Protein AF-A0A7S1L603-F1 (afdb_monomer)

InterPro domains:
  IPR000642 Peptidase M41 [PF01434] (44-228)
  IPR037219 Peptidase M41-like [G3DSA:1.20.58.760] (35-233)
  IPR037219 Peptidase M41-like [SSF140990] (44-236)

Secondary structure (DSSP, 8-state):
-HHHHHHHHHHHHHHHTT-SS--HHHHHHHHHHHHH--B-TT----HHHHHHHHHHHHHHHHHHHHTTTTTPPPEEEEE---BTTTB--EEEE--SS--S---HHHHHHHHHHHHHHHHHHHHHH-STT--STTHHHHHHHHHHHHHHHHTS---TTT-S--SSGGGTTSGGG--HHHHHHHHHHHHHHHHHHHHHHHHHHHHTHHHHHHHHHHHHHHSEEEHHHHHHHHHTPPPPS---SS--------PPPPPPPP-

pLDDT: mean 83.69, std 17.04, range [32.28, 97.94]

Organism: Neobodo designis (NCBI:txid312471)

Mean predicted aligned error: 9.6 Å

Sequence (259 aa):
AELSNLINIAAIRAAVQNKVAVTAAEIEYAKDRVMMGAENTSKVIPEEEKRVTAYHEGGHALVALLLEDKGAEPVHKATIVPRGSGIMGLVQQQPQKDTYSHSLKQLKARLQVCLGGRIAEEILLGGDDVTTGASSDFQQATNMARRMVRQFGFSNGLGTIDYESADTQEGAFMSDATKSKIEAEVQRLVDTAYTDAKQLLTENRSQLDTIAHSLLKYETLSGDQLKALLRGDPLPERFSTGASPSTDGSKAAVPERAA

Nearest PDB structures (foldseek):
  7wi4-assembly1_C  TM=9.597E-01  e=4.905E-17  Escherichia coli K-12
  4ww0-assembly1_B-2  TM=7.277E-01  e=1.201E-13  Aquifex aeolicus VF5
  2di4-assembly1_B  TM=9.341E-01  e=1.334E-10  Aquifex aeolicus
  8xku-assembly1_A  TM=7.814E-01  e=2.664E-10  Arabidopsis thaliana
  8xkv-assembly1_C  TM=6.957E-01  e=4.155E-10  Arabidopsis thaliana

Radius of gyration: 22.95 Å; Cα contacts (8 Å, |Δi|>4): 320; chains: 1; bounding box: 44×67×75 Å

Foldseek 3Di:
DLVVQLVVQLVVVCVVVVHPDRDPLSSVQSVCCSVFNDFPPPDDDPPVRLLLLLLLQLQLLLLLVVCVVQQRAFWFKWFQTDHDPQRRIDTDGDHPDDDPDDDPSNLLSLLLSLLRSQLSSCVVPNDPPGDPNSVVSCVVSLVSLLCCVAPQQVDPVLGRDHLPVCPPPNNVPDDVVNVVVSVVSSVVSNVVSNVVSNVSCVVVVVLSVQSSVVCSQPRMDGSVRSVCSVVVHDDDPDDDSDDDDPDDDDDDDDDDDDD

Solvent-accessible surface area (backbone atoms only — not comparable to full-atom values): 14465 Å² total; per-residue (Å²): 112,66,69,60,53,32,54,49,46,10,47,52,50,20,54,76,67,70,44,96,60,73,48,71,68,29,46,52,51,18,49,47,33,72,76,53,33,55,74,44,88,82,66,84,70,55,70,65,62,50,48,47,42,18,28,19,35,22,20,26,44,48,44,23,61,77,25,36,94,54,43,19,51,46,52,53,33,38,32,49,60,39,20,49,96,78,44,53,50,44,60,42,64,45,72,96,59,95,72,93,74,81,54,71,55,28,52,50,34,46,37,19,24,42,43,17,23,52,47,31,31,29,74,72,63,34,83,88,64,52,76,78,80,49,53,65,32,51,51,52,34,52,54,49,36,42,40,36,43,29,59,67,22,72,30,89,91,73,38,81,46,62,63,54,76,35,63,65,95,57,41,86,69,67,48,68,70,55,51,54,51,52,53,52,52,30,50,50,52,51,52,50,26,44,52,55,37,44,51,54,49,62,79,39,41,71,56,39,53,51,45,17,55,46,32,70,74,58,36,52,43,43,30,68,55,52,56,33,51,74,74,68,49,84,75,76,96,70,77,67,86,80,69,73,80,85,78,76,86,78,92,78,82,83,83,80,88,80,133

Structure (mmCIF, N/CA/C/O backbone):
data_AF-A0A7S1L603-F1
#
_entry.id   AF-A0A7S1L603-F1
#
loop_
_atom_site.group_PDB
_atom_site.id
_atom_site.type_symbol
_atom_site.label_atom_id
_atom_site.label_alt_id
_atom_site.label_comp_id
_atom_site.label_asym_id
_atom_site.label_entity_id
_atom_site.label_seq_id
_atom_site.pdbx_PDB_ins_code
_atom_site.Cartn_x
_atom_site.Cartn_y
_atom_site.Cartn_z
_atom_site.occupancy
_atom_site.B_iso_or_equiv
_atom_site.auth_seq_id
_atom_site.auth_comp_id
_atom_site.auth_asym_id
_atom_site.auth_atom_id
_atom_site.pdbx_PDB_model_num
ATOM 1 N N . ALA A 1 1 ? 8.262 27.932 -1.115 1.00 72.75 1 ALA A N 1
ATOM 2 C CA . ALA A 1 1 ? 9.689 27.555 -1.231 1.00 72.75 1 ALA A CA 1
ATOM 3 C C . ALA A 1 1 ? 9.865 26.269 -2.044 1.00 72.75 1 ALA A C 1
ATOM 5 O O . ALA A 1 1 ? 10.623 26.277 -3.005 1.00 72.75 1 ALA A O 1
ATOM 6 N N . GLU A 1 2 ? 9.122 25.202 -1.734 1.00 79.31 2 GLU A N 1
ATOM 7 C CA . GLU A 1 2 ? 9.262 23.883 -2.380 1.00 79.31 2 GLU A CA 1
ATOM 8 C C . GLU A 1 2 ? 8.954 23.869 -3.885 1.00 79.31 2 GLU A C 1
ATOM 10 O O . GLU A 1 2 ? 9.726 23.304 -4.651 1.00 79.31 2 GLU A O 1
ATOM 15 N N . LEU A 1 3 ? 7.904 24.568 -4.338 1.00 87.50 3 LEU A N 1
ATOM 16 C CA . LEU A 1 3 ? 7.590 24.679 -5.773 1.00 87.50 3 LEU A CA 1
ATOM 17 C C . LEU A 1 3 ? 8.716 25.346 -6.578 1.00 87.50 3 LEU A C 1
ATOM 19 O O . LEU A 1 3 ? 9.020 24.921 -7.687 1.00 87.50 3 LEU A O 1
ATOM 23 N N . SER A 1 4 ? 9.369 26.363 -6.008 1.00 89.12 4 SER A N 1
ATOM 24 C CA . SER A 1 4 ? 10.515 27.023 -6.648 1.00 89.12 4 SER A CA 1
ATOM 25 C C . SER A 1 4 ? 11.694 26.056 -6.792 1.00 89.12 4 SER A C 1
ATOM 27 O O . SER A 1 4 ? 12.300 25.957 -7.859 1.00 89.12 4 SER A O 1
ATOM 29 N N . ASN A 1 5 ? 11.962 25.265 -5.747 1.00 89.62 5 ASN A N 1
ATOM 30 C CA . ASN A 1 5 ? 12.987 24.227 -5.791 1.00 89.62 5 ASN A CA 1
ATOM 31 C C . ASN A 1 5 ? 12.669 23.145 -6.841 1.00 89.62 5 ASN A C 1
ATOM 33 O O . ASN A 1 5 ? 13.551 22.746 -7.598 1.00 89.62 5 ASN A O 1
ATOM 37 N N . LEU A 1 6 ? 11.406 22.716 -6.941 1.00 91.88 6 LEU A N 1
ATOM 38 C CA . LEU A 1 6 ? 10.952 21.741 -7.936 1.00 91.88 6 LEU A CA 1
ATOM 39 C C . LEU A 1 6 ? 11.210 22.233 -9.366 1.00 91.88 6 LEU A C 1
ATOM 41 O O . LEU A 1 6 ? 11.825 21.519 -10.158 1.00 91.88 6 LEU A O 1
ATOM 45 N N . ILE A 1 7 ? 10.806 23.465 -9.690 1.00 93.44 7 ILE A N 1
ATOM 46 C CA . ILE A 1 7 ? 11.033 24.041 -11.024 1.00 93.44 7 ILE A CA 1
ATOM 47 C C . ILE A 1 7 ? 12.530 24.175 -11.324 1.00 93.44 7 ILE A C 1
ATOM 49 O O . ILE A 1 7 ? 12.958 23.874 -12.438 1.00 93.44 7 ILE A O 1
ATOM 53 N N . ASN A 1 8 ? 13.344 24.549 -10.333 1.00 93.75 8 ASN A N 1
ATOM 54 C CA . ASN A 1 8 ? 14.794 24.624 -10.501 1.00 93.75 8 ASN A CA 1
ATOM 55 C C . ASN A 1 8 ? 15.409 23.249 -10.825 1.00 93.75 8 ASN A C 1
ATOM 57 O O . ASN A 1 8 ? 16.188 23.118 -11.768 1.00 93.75 8 ASN A O 1
ATOM 61 N N . ILE A 1 9 ? 15.016 22.199 -10.098 1.00 92.06 9 ILE A N 1
ATOM 62 C CA . ILE A 1 9 ? 15.476 20.827 -10.361 1.00 92.06 9 ILE A CA 1
ATOM 63 C C . ILE A 1 9 ? 15.063 20.370 -11.769 1.00 92.06 9 ILE A C 1
ATOM 65 O O . ILE A 1 9 ? 15.877 19.759 -12.468 1.00 92.06 9 ILE A O 1
ATOM 69 N N . ALA A 1 10 ? 13.838 20.687 -12.202 1.00 93.12 10 ALA A N 1
ATOM 70 C CA . ALA A 1 10 ? 13.348 20.359 -13.541 1.00 93.12 10 ALA A CA 1
ATOM 71 C C . ALA A 1 10 ? 14.160 21.076 -14.636 1.00 93.12 10 ALA A C 1
ATOM 73 O O . ALA A 1 10 ? 14.591 20.448 -15.604 1.00 93.12 10 ALA A O 1
ATOM 74 N N . ALA A 1 11 ? 14.441 22.370 -14.452 1.00 93.44 11 ALA A N 1
ATOM 75 C CA . ALA A 1 11 ? 15.254 23.159 -15.375 1.00 93.44 11 ALA A CA 1
ATOM 76 C C . ALA A 1 11 ? 16.696 22.634 -15.476 1.00 93.44 11 ALA A C 1
ATOM 78 O O . ALA A 1 11 ? 17.216 22.464 -16.579 1.00 93.44 11 ALA A O 1
ATOM 79 N N . ILE A 1 12 ? 17.320 22.296 -14.341 1.00 93.06 12 ILE A N 1
ATOM 80 C CA . ILE A 1 12 ? 18.657 21.686 -14.313 1.00 93.06 12 ILE A CA 1
ATOM 81 C C . ILE A 1 12 ? 18.651 20.347 -15.061 1.00 93.06 12 ILE A C 1
ATOM 83 O O . ILE A 1 12 ? 19.563 20.076 -15.841 1.00 93.06 12 ILE A O 1
ATOM 87 N N . ARG A 1 13 ? 17.623 19.508 -14.867 1.00 91.94 13 ARG A N 1
ATOM 88 C CA . ARG A 1 13 ? 17.503 18.222 -15.573 1.00 91.94 13 ARG A CA 1
ATOM 89 C C . ARG A 1 13 ? 17.392 18.414 -17.087 1.00 91.94 13 ARG A C 1
ATOM 91 O O . ARG A 1 13 ? 18.089 17.709 -17.815 1.00 91.94 13 ARG A O 1
ATOM 98 N N . ALA A 1 14 ? 16.579 19.369 -17.544 1.00 92.94 14 ALA A N 1
ATOM 99 C CA . ALA A 1 14 ? 16.458 19.708 -18.963 1.00 92.94 14 ALA A CA 1
ATOM 100 C C . ALA A 1 14 ? 17.807 20.155 -19.550 1.00 92.94 14 ALA A C 1
ATOM 102 O O . ALA A 1 14 ? 18.218 19.652 -20.596 1.00 92.94 14 ALA A O 1
ATOM 103 N N . ALA A 1 15 ? 18.525 21.034 -18.841 1.00 92.50 15 ALA A N 1
ATOM 104 C CA . ALA A 1 15 ? 19.829 21.540 -19.265 1.00 92.50 15 ALA A CA 1
ATOM 105 C C . ALA A 1 15 ? 20.884 20.425 -19.365 1.00 92.50 15 ALA A C 1
ATOM 107 O O . ALA A 1 15 ? 21.583 20.331 -20.370 1.00 92.50 15 ALA A O 1
ATOM 108 N N . VAL A 1 16 ? 20.954 19.529 -18.373 1.00 91.25 16 VAL A N 1
ATOM 109 C CA . VAL A 1 16 ? 21.870 18.369 -18.389 1.00 91.25 16 VAL A CA 1
ATOM 110 C C . VAL A 1 16 ? 21.579 17.430 -19.566 1.00 91.25 16 VAL A C 1
ATOM 112 O O . VAL A 1 16 ? 22.498 16.836 -20.122 1.00 91.25 16 VAL A O 1
ATOM 115 N N . GLN A 1 17 ? 20.314 17.307 -19.973 1.00 91.31 17 GLN A N 1
ATOM 116 C CA . GLN A 1 17 ? 19.902 16.510 -21.132 1.00 91.31 17 GLN A CA 1
ATOM 117 C C . GLN A 1 17 ? 19.973 17.276 -22.465 1.00 91.31 17 GLN A C 1
ATOM 119 O O . GLN A 1 17 ? 19.546 16.742 -23.486 1.00 91.31 17 GLN A O 1
ATOM 124 N N . ASN A 1 18 ? 20.500 18.507 -22.474 1.00 91.44 18 ASN A N 1
ATOM 125 C CA . ASN A 1 18 ? 20.544 19.393 -23.642 1.00 91.44 18 ASN A CA 1
ATOM 126 C C . ASN A 1 18 ? 19.168 19.621 -24.301 1.00 91.44 18 ASN A C 1
ATOM 128 O O . ASN A 1 18 ? 19.064 19.761 -25.521 1.00 91.44 18 ASN A O 1
ATOM 132 N N . LYS A 1 19 ? 18.093 19.659 -23.504 1.00 91.94 19 LYS A N 1
ATOM 133 C CA . LYS A 1 19 ? 16.749 19.988 -23.992 1.00 91.94 19 LYS A CA 1
ATOM 134 C C . LYS A 1 19 ? 16.566 21.502 -24.077 1.00 91.94 19 LYS A C 1
ATOM 136 O O . LYS A 1 19 ? 17.000 22.245 -23.203 1.00 91.94 19 LYS A O 1
ATOM 141 N N . VAL A 1 20 ? 15.859 21.950 -25.113 1.00 90.88 20 VAL A N 1
ATOM 142 C CA . VAL A 1 20 ? 15.549 23.375 -25.348 1.00 90.88 20 VAL A CA 1
ATOM 143 C C . VAL A 1 20 ? 14.411 23.907 -24.471 1.00 90.88 20 VAL A C 1
ATOM 145 O O . VAL A 1 20 ? 14.248 25.116 -24.343 1.00 90.88 20 VAL A O 1
ATOM 148 N N . ALA A 1 21 ? 13.619 23.016 -23.873 1.00 91.50 21 ALA A N 1
ATOM 149 C CA . ALA A 1 21 ? 12.500 23.361 -23.009 1.00 91.50 21 ALA A CA 1
ATOM 150 C C . ALA A 1 21 ? 12.314 22.307 -21.914 1.00 91.50 21 ALA A C 1
ATOM 152 O O . ALA A 1 21 ? 12.637 21.131 -22.101 1.00 91.50 21 ALA A O 1
ATOM 153 N N . VAL A 1 22 ? 11.757 22.740 -20.783 1.00 91.38 22 VAL A N 1
ATOM 154 C CA . VAL A 1 22 ? 11.310 21.852 -19.706 1.00 91.38 22 VAL A CA 1
ATOM 155 C C . VAL A 1 22 ? 9.986 21.224 -20.125 1.00 91.38 22 VAL A C 1
ATOM 157 O O . VAL A 1 22 ? 9.031 21.936 -20.439 1.00 91.38 22 VAL A O 1
ATOM 160 N N . THR A 1 23 ? 9.920 19.897 -20.129 1.00 92.56 23 THR A N 1
ATOM 161 C CA . THR A 1 23 ? 8.698 19.146 -20.433 1.00 92.56 23 THR A CA 1
ATOM 162 C C . THR A 1 23 ? 8.088 18.554 -19.163 1.00 92.56 23 THR A C 1
ATOM 164 O O . THR A 1 23 ? 8.695 18.574 -18.089 1.00 92.56 23 THR A O 1
ATOM 167 N N . ALA A 1 24 ? 6.889 17.977 -19.279 1.00 88.44 24 ALA A N 1
ATOM 168 C CA . ALA A 1 24 ? 6.242 17.270 -18.173 1.00 88.44 24 ALA A CA 1
ATOM 169 C C . ALA A 1 24 ? 7.127 16.154 -17.578 1.00 88.44 24 ALA A C 1
ATOM 171 O O . ALA A 1 24 ? 7.057 15.900 -16.380 1.00 88.44 24 ALA A O 1
ATOM 172 N N . ALA A 1 25 ? 8.006 15.539 -18.379 1.00 86.75 25 ALA A N 1
ATOM 173 C CA . ALA A 1 25 ? 8.928 14.509 -17.905 1.00 86.75 25 ALA A CA 1
ATOM 174 C C . ALA A 1 25 ? 9.965 15.055 -16.905 1.00 86.75 25 ALA A C 1
ATOM 176 O O . ALA A 1 25 ? 10.269 14.397 -15.912 1.00 86.75 25 ALA A O 1
ATOM 177 N N . GLU A 1 26 ? 10.487 16.267 -17.123 1.00 91.56 26 GLU A N 1
ATOM 178 C CA . GLU A 1 26 ? 11.432 16.892 -16.188 1.00 91.56 26 GLU A CA 1
ATOM 179 C C . GLU A 1 26 ? 10.743 17.360 -14.908 1.00 91.56 26 GLU A C 1
ATOM 181 O O . GLU A 1 26 ? 11.340 17.289 -13.834 1.00 91.56 26 GLU A O 1
ATOM 186 N N . ILE A 1 27 ? 9.492 17.812 -15.018 1.00 91.19 27 ILE A N 1
ATOM 187 C CA . ILE A 1 27 ? 8.670 18.188 -13.863 1.00 91.19 27 ILE A CA 1
ATOM 188 C C . ILE A 1 27 ? 8.369 16.952 -13.008 1.00 91.19 27 ILE A C 1
ATOM 190 O O . ILE A 1 27 ? 8.540 17.010 -11.792 1.00 91.19 27 ILE A O 1
ATOM 194 N N . GLU A 1 28 ? 7.994 15.829 -13.625 1.00 87.12 28 GLU A N 1
ATOM 195 C CA . GLU A 1 28 ? 7.741 14.572 -12.910 1.00 87.12 28 GLU A CA 1
ATOM 196 C C . GLU A 1 28 ? 9.024 14.035 -12.257 1.00 87.12 28 GLU A C 1
ATOM 198 O O . GLU A 1 28 ? 9.018 13.693 -11.078 1.00 87.12 28 GLU A O 1
ATOM 203 N N . TYR A 1 29 ? 10.162 14.078 -12.961 1.00 87.12 29 TYR A N 1
ATOM 204 C CA . TYR A 1 29 ? 11.465 13.740 -12.376 1.00 87.12 29 TYR A CA 1
ATOM 205 C C . TYR A 1 29 ? 11.814 14.629 -11.170 1.00 87.12 29 TYR A C 1
ATOM 207 O O . TYR A 1 29 ? 12.329 14.151 -10.157 1.00 87.12 29 TYR A O 1
ATOM 215 N N . ALA A 1 30 ? 11.557 15.935 -11.267 1.00 88.88 30 ALA A N 1
ATOM 216 C CA . ALA A 1 30 ? 11.832 16.866 -10.181 1.00 88.88 30 ALA A CA 1
ATOM 217 C C . ALA A 1 30 ? 10.927 16.621 -8.972 1.00 88.88 30 ALA A C 1
ATOM 219 O O . ALA A 1 30 ? 11.419 16.604 -7.843 1.00 88.88 30 ALA A O 1
ATOM 220 N N . LYS A 1 31 ? 9.633 16.385 -9.207 1.00 86.62 31 LYS A N 1
ATOM 221 C CA . LYS A 1 31 ? 8.666 15.979 -8.183 1.00 86.62 31 LYS A CA 1
ATOM 222 C C . LYS A 1 31 ? 9.137 14.709 -7.477 1.00 86.62 31 LYS A C 1
ATOM 224 O O . LYS A 1 31 ? 9.226 14.706 -6.252 1.00 86.62 31 LYS A O 1
ATOM 229 N N . ASP A 1 32 ? 9.530 13.686 -8.233 1.00 84.56 32 ASP A N 1
ATOM 230 C CA . ASP A 1 32 ? 10.038 12.434 -7.672 1.00 84.56 32 ASP A CA 1
ATOM 231 C C . ASP A 1 32 ? 11.276 12.654 -6.808 1.00 84.56 32 ASP A C 1
ATOM 233 O O . ASP A 1 32 ? 11.375 12.131 -5.699 1.00 84.56 32 ASP A O 1
ATOM 237 N N . ARG A 1 33 ? 12.205 13.484 -7.286 1.00 84.94 33 ARG A N 1
ATOM 238 C CA . ARG A 1 33 ? 13.437 13.793 -6.562 1.00 84.94 33 ARG A CA 1
ATOM 239 C C . ARG A 1 33 ? 13.195 14.579 -5.276 1.00 84.94 33 ARG A C 1
ATOM 241 O O . ARG A 1 33 ? 13.903 14.348 -4.300 1.00 84.94 33 ARG A O 1
ATOM 248 N N . VAL A 1 34 ? 12.248 15.515 -5.275 1.00 86.00 34 VAL A N 1
ATOM 249 C CA . VAL A 1 34 ? 11.896 16.295 -4.078 1.00 86.00 34 VAL A CA 1
ATOM 250 C C . VAL A 1 34 ? 11.183 15.417 -3.052 1.00 86.00 34 VAL A C 1
ATOM 252 O O . VAL A 1 34 ? 11.503 15.501 -1.871 1.00 86.00 34 VAL A O 1
ATOM 255 N N . MET A 1 35 ? 10.260 14.563 -3.497 1.00 78.75 35 MET A N 1
ATOM 256 C CA . MET A 1 35 ? 9.430 13.748 -2.605 1.00 78.75 35 MET A CA 1
ATOM 257 C C . MET A 1 35 ? 10.174 12.525 -2.051 1.00 78.75 35 MET A C 1
ATOM 259 O O . MET A 1 35 ? 10.012 12.193 -0.882 1.00 78.75 35 MET A O 1
ATOM 263 N N . MET A 1 36 ? 10.985 11.852 -2.874 1.00 76.00 36 MET A N 1
ATOM 264 C CA . MET A 1 36 ? 11.608 10.558 -2.539 1.00 76.00 36 MET A CA 1
ATOM 265 C C . MET A 1 36 ? 13.138 10.605 -2.454 1.00 76.00 36 MET A C 1
ATOM 267 O O . MET A 1 36 ? 13.773 9.634 -2.048 1.00 76.00 36 MET A O 1
ATOM 271 N N . GLY A 1 37 ? 13.757 11.709 -2.872 1.00 81.12 37 GLY A N 1
ATOM 272 C CA . GLY A 1 37 ? 15.205 11.807 -3.025 1.00 81.12 37 GLY A CA 1
ATOM 273 C C . GLY A 1 37 ? 15.714 11.362 -4.401 1.00 81.12 37 GLY A C 1
ATOM 274 O O . GLY A 1 37 ? 14.969 10.972 -5.302 1.00 81.12 37 GLY A O 1
ATOM 275 N N . ALA A 1 38 ? 17.030 11.478 -4.592 1.00 79.19 38 ALA A N 1
ATOM 276 C CA . ALA A 1 38 ? 17.678 11.146 -5.859 1.00 79.19 38 ALA A CA 1
ATOM 277 C C . ALA A 1 38 ? 17.696 9.629 -6.123 1.00 79.19 38 ALA A C 1
ATOM 279 O O . ALA A 1 38 ? 17.790 8.829 -5.192 1.00 79.19 38 ALA A O 1
ATOM 280 N N . GLU A 1 39 ? 17.641 9.252 -7.401 1.00 76.00 39 GLU A N 1
ATOM 281 C CA . GLU A 1 39 ? 17.796 7.864 -7.855 1.00 76.00 39 GLU A CA 1
ATOM 282 C C . GLU A 1 39 ? 19.185 7.345 -7.495 1.00 76.00 39 GLU A C 1
ATOM 284 O O . GLU A 1 39 ? 20.194 8.000 -7.777 1.00 76.00 39 GLU A O 1
ATOM 289 N N . ASN A 1 40 ? 19.244 6.155 -6.900 1.00 71.31 40 ASN A N 1
ATOM 290 C CA . ASN A 1 40 ? 20.510 5.525 -6.555 1.00 71.31 40 ASN A CA 1
ATOM 291 C C . ASN A 1 40 ? 20.967 4.590 -7.681 1.00 71.31 40 ASN A C 1
ATOM 293 O O . ASN A 1 40 ? 20.858 3.372 -7.586 1.00 71.31 40 ASN A O 1
ATOM 297 N N . THR A 1 41 ? 21.493 5.180 -8.755 1.00 65.38 41 THR A N 1
ATOM 298 C CA . THR A 1 41 ? 21.967 4.445 -9.944 1.00 65.38 41 THR A CA 1
ATOM 299 C C . THR A 1 41 ? 23.202 3.574 -9.686 1.00 65.38 41 THR A C 1
ATOM 301 O O . THR A 1 41 ? 23.501 2.692 -10.483 1.00 65.38 41 THR A O 1
ATOM 304 N N . SER A 1 42 ? 23.917 3.792 -8.576 1.00 63.16 42 SER A N 1
ATOM 305 C CA . SER A 1 42 ? 25.097 3.005 -8.190 1.00 63.16 42 SER A CA 1
ATOM 306 C C . SER A 1 42 ? 24.784 1.743 -7.385 1.00 63.16 42 SER A C 1
ATOM 308 O O . SER A 1 42 ? 25.663 0.899 -7.214 1.00 63.16 42 SER A O 1
ATOM 310 N N . LYS A 1 43 ? 23.566 1.612 -6.846 1.00 69.06 43 LYS A N 1
ATOM 311 C CA . LYS A 1 43 ? 23.207 0.474 -5.998 1.00 69.06 43 LYS A CA 1
ATOM 312 C C . LYS A 1 43 ? 22.844 -0.719 -6.879 1.00 69.06 43 LYS A C 1
ATOM 314 O O . LYS A 1 43 ? 21.767 -0.762 -7.461 1.00 69.06 43 LYS A O 1
ATOM 319 N N . VAL A 1 44 ? 23.749 -1.690 -6.960 1.00 74.25 44 VAL A N 1
ATOM 320 C CA . VAL A 1 44 ? 23.465 -2.988 -7.581 1.00 74.25 44 VAL A CA 1
ATOM 321 C C . VAL A 1 44 ? 22.580 -3.778 -6.621 1.00 74.25 44 VAL A C 1
ATOM 323 O O . VAL A 1 44 ? 23.007 -4.098 -5.514 1.00 74.25 44 VAL A O 1
ATOM 326 N N . ILE A 1 45 ? 21.342 -4.042 -7.031 1.00 78.88 45 ILE A N 1
ATOM 327 C CA . ILE A 1 45 ? 20.383 -4.849 -6.271 1.00 78.88 45 ILE A CA 1
ATOM 328 C C . ILE A 1 45 ? 20.384 -6.255 -6.880 1.00 78.88 45 ILE A C 1
ATOM 330 O O . ILE A 1 45 ? 20.235 -6.364 -8.100 1.00 78.88 45 ILE A O 1
ATOM 334 N N . PRO A 1 46 ? 20.557 -7.322 -6.082 1.00 86.19 46 PRO A N 1
ATOM 335 C CA . PRO A 1 46 ? 20.414 -8.690 -6.566 1.00 86.19 46 PRO A CA 1
ATOM 336 C C . PRO A 1 46 ? 19.048 -8.920 -7.222 1.00 86.19 46 PRO A C 1
ATOM 338 O O . PRO A 1 46 ? 18.031 -8.420 -6.745 1.00 86.19 46 PRO A O 1
ATOM 341 N N . GLU A 1 47 ? 19.001 -9.721 -8.288 1.00 86.62 47 GLU A N 1
ATOM 342 C CA . GLU A 1 47 ? 17.754 -10.000 -9.021 1.00 86.62 47 GLU A CA 1
ATOM 343 C C . GLU A 1 47 ? 16.650 -10.583 -8.124 1.00 86.62 47 GLU A C 1
ATOM 345 O O . GLU A 1 47 ? 15.470 -10.300 -8.320 1.00 86.62 47 GLU A O 1
ATOM 350 N N . GLU A 1 48 ? 17.026 -11.350 -7.101 1.00 86.56 48 GLU A N 1
ATOM 351 C CA . GLU A 1 48 ? 16.094 -11.893 -6.113 1.00 86.56 48 GLU A CA 1
ATOM 352 C C . GLU A 1 48 ? 15.452 -10.792 -5.255 1.00 86.56 48 GLU A C 1
ATOM 354 O O . GLU A 1 48 ? 14.229 -10.715 -5.175 1.00 86.56 48 GLU A O 1
ATOM 359 N N . GLU A 1 49 ? 16.240 -9.863 -4.707 1.00 87.06 49 GLU A N 1
ATOM 360 C CA . GLU A 1 49 ? 15.720 -8.707 -3.959 1.00 87.06 49 GLU A CA 1
ATOM 361 C C . GLU A 1 49 ? 14.862 -7.791 -4.845 1.00 87.06 49 GLU A C 1
ATOM 363 O O . GLU A 1 49 ? 13.821 -7.277 -4.417 1.00 87.06 49 GLU A O 1
ATOM 368 N N . LYS A 1 50 ? 15.264 -7.617 -6.111 1.00 89.75 50 LYS A N 1
ATOM 369 C CA . LYS A 1 50 ? 14.501 -6.853 -7.104 1.00 89.75 50 LYS A CA 1
ATOM 370 C C . LYS A 1 50 ? 13.158 -7.526 -7.398 1.00 89.75 50 LYS A C 1
ATOM 372 O O . LYS A 1 50 ? 12.137 -6.845 -7.486 1.00 89.75 50 LYS A O 1
ATOM 377 N N . ARG A 1 51 ? 13.136 -8.860 -7.488 1.00 92.81 51 ARG A N 1
ATOM 378 C CA . ARG A 1 51 ? 11.915 -9.662 -7.637 1.00 92.81 51 ARG A CA 1
ATOM 379 C C . ARG A 1 51 ? 10.998 -9.520 -6.432 1.00 92.81 51 ARG A C 1
ATOM 381 O O . ARG A 1 51 ? 9.814 -9.269 -6.633 1.00 92.81 51 ARG A O 1
ATOM 388 N N . VAL A 1 52 ? 11.515 -9.634 -5.212 1.00 93.25 52 VAL A N 1
ATOM 389 C CA . VAL A 1 52 ? 10.707 -9.443 -3.996 1.00 93.25 52 VAL A CA 1
ATOM 390 C C . VAL A 1 52 ? 10.089 -8.046 -3.978 1.00 93.25 52 VAL A C 1
ATOM 392 O O . VAL A 1 52 ? 8.881 -7.914 -3.797 1.00 93.25 52 VAL A O 1
ATOM 395 N N . THR A 1 53 ? 10.883 -7.020 -4.291 1.00 93.56 53 THR A N 1
ATOM 396 C CA . THR A 1 53 ? 10.405 -5.633 -4.389 1.00 93.56 53 THR A CA 1
ATOM 397 C C . THR A 1 53 ? 9.315 -5.482 -5.456 1.00 93.56 53 THR A C 1
ATOM 399 O O . THR A 1 53 ? 8.291 -4.854 -5.213 1.00 93.56 53 THR A O 1
ATOM 402 N N . ALA A 1 54 ? 9.468 -6.105 -6.627 1.00 94.69 54 ALA A N 1
ATOM 403 C CA . ALA A 1 54 ? 8.452 -6.059 -7.679 1.00 94.69 54 ALA A CA 1
ATOM 404 C C . ALA A 1 54 ? 7.121 -6.701 -7.268 1.00 94.69 54 ALA A C 1
ATOM 406 O O . ALA A 1 54 ? 6.063 -6.193 -7.638 1.00 94.69 54 ALA A O 1
ATOM 407 N N . TYR A 1 55 ? 7.158 -7.785 -6.492 1.00 96.19 55 TYR A N 1
ATOM 408 C CA . TYR A 1 55 ? 5.943 -8.372 -5.926 1.00 96.19 55 TYR A CA 1
ATOM 409 C C . TYR A 1 55 ? 5.353 -7.497 -4.821 1.00 96.19 55 TYR A C 1
ATOM 411 O O . TYR A 1 55 ? 4.141 -7.311 -4.802 1.00 96.19 55 TYR A O 1
ATOM 419 N N . HIS A 1 56 ? 6.185 -6.910 -3.961 1.00 96.12 56 HIS A N 1
ATOM 420 C CA . HIS A 1 56 ? 5.749 -5.994 -2.910 1.00 96.12 56 HIS A CA 1
ATOM 421 C C . HIS A 1 56 ? 4.996 -4.782 -3.490 1.00 96.12 56 HIS A C 1
ATOM 423 O O . HIS A 1 56 ? 3.820 -4.559 -3.189 1.00 96.12 56 HIS A O 1
ATOM 429 N N . GLU A 1 57 ? 5.619 -4.053 -4.418 1.00 95.81 57 GLU A N 1
ATOM 430 C CA . GLU A 1 57 ? 4.977 -2.913 -5.085 1.00 95.81 57 GLU A CA 1
ATOM 431 C C . GLU A 1 57 ? 3.795 -3.354 -5.959 1.00 95.81 57 GLU A C 1
ATOM 433 O O . GLU A 1 57 ? 2.760 -2.685 -6.013 1.00 95.81 57 GLU A O 1
ATOM 438 N N . GLY A 1 58 ? 3.900 -4.519 -6.607 1.00 96.50 58 GLY A N 1
ATOM 439 C CA . GLY A 1 58 ? 2.799 -5.125 -7.353 1.00 96.50 58 GLY A CA 1
ATOM 440 C C . GLY A 1 58 ? 1.580 -5.421 -6.474 1.00 96.50 58 GLY A C 1
ATOM 441 O O . GLY A 1 58 ? 0.449 -5.208 -6.911 1.00 96.50 58 GLY A O 1
ATOM 442 N N . GLY A 1 59 ? 1.800 -5.838 -5.225 1.00 97.06 59 GLY A N 1
ATOM 443 C CA . GLY A 1 59 ? 0.765 -6.082 -4.224 1.00 97.06 59 GLY A CA 1
ATOM 444 C C . GLY A 1 59 ? 0.006 -4.813 -3.860 1.00 97.06 59 GLY A C 1
ATOM 445 O O . GLY A 1 59 ? -1.223 -4.783 -3.954 1.00 97.06 59 GLY A O 1
ATOM 446 N N . HIS A 1 60 ? 0.727 -3.741 -3.518 1.00 97.19 60 HIS A N 1
ATOM 447 C CA . HIS A 1 60 ? 0.123 -2.429 -3.272 1.00 97.19 60 HIS A CA 1
ATOM 448 C C . HIS A 1 60 ? -0.687 -1.937 -4.477 1.00 97.19 60 HIS A C 1
ATOM 450 O O . HIS A 1 60 ? -1.839 -1.520 -4.328 1.00 97.19 60 HIS A O 1
ATOM 456 N N . ALA A 1 61 ? -0.101 -2.019 -5.676 1.00 96.81 61 ALA A N 1
ATOM 457 C CA . ALA A 1 61 ? -0.725 -1.547 -6.904 1.00 96.81 61 ALA A CA 1
ATOM 458 C C . ALA A 1 61 ? -2.000 -2.331 -7.233 1.00 96.81 61 ALA A C 1
ATOM 460 O O . ALA A 1 61 ? -3.036 -1.725 -7.505 1.00 96.81 61 ALA A O 1
ATOM 461 N N . LEU A 1 62 ? -1.952 -3.665 -7.179 1.00 97.38 62 LEU A N 1
ATOM 462 C CA . LEU A 1 62 ? -3.099 -4.505 -7.513 1.00 97.38 62 LEU A CA 1
ATOM 463 C C . LEU A 1 62 ? -4.256 -4.294 -6.535 1.00 97.38 62 LEU A C 1
ATOM 465 O O . LEU A 1 62 ? -5.388 -4.100 -6.975 1.00 97.38 62 LEU A O 1
ATOM 469 N N . VAL A 1 63 ? -3.980 -4.272 -5.226 1.00 97.62 63 VAL A N 1
ATOM 470 C CA . VAL A 1 63 ? -5.020 -4.016 -4.218 1.00 97.62 63 VAL A CA 1
ATOM 471 C C . VAL A 1 63 ? -5.645 -2.637 -4.432 1.00 97.62 63 VAL A C 1
ATOM 473 O O . VAL A 1 63 ? -6.868 -2.516 -4.405 1.00 97.62 63 VAL A O 1
ATOM 476 N N . ALA A 1 64 ? -4.843 -1.605 -4.707 1.00 96.88 64 ALA A N 1
ATOM 477 C CA . ALA A 1 64 ? -5.363 -0.263 -4.962 1.00 96.88 64 ALA A CA 1
ATOM 478 C C . ALA A 1 64 ? -6.260 -0.206 -6.211 1.00 96.88 64 ALA A C 1
ATOM 480 O O . ALA A 1 64 ? -7.314 0.425 -6.174 1.00 96.88 64 ALA A O 1
ATOM 481 N N . LEU A 1 65 ? -5.883 -0.896 -7.291 1.00 95.56 65 LEU A N 1
ATOM 482 C CA . LEU A 1 65 ? -6.663 -0.944 -8.532 1.00 95.56 65 LEU A CA 1
ATOM 483 C C . LEU A 1 65 ? -7.982 -1.705 -8.361 1.00 95.56 65 LEU A C 1
ATOM 485 O O . LEU A 1 65 ? -9.025 -1.241 -8.815 1.00 95.56 65 LEU A O 1
ATOM 489 N N . LEU A 1 66 ? -7.951 -2.853 -7.681 1.00 95.62 66 LEU A N 1
ATOM 490 C CA . LEU A 1 66 ? -9.138 -3.680 -7.437 1.00 95.62 66 LEU A CA 1
ATOM 491 C C . LEU A 1 66 ? -10.112 -3.059 -6.426 1.00 95.62 66 LEU A C 1
ATOM 493 O O . LEU A 1 66 ? -11.269 -3.471 -6.359 1.00 95.62 66 LEU A O 1
ATOM 497 N N . LEU A 1 67 ? -9.647 -2.101 -5.621 1.00 95.69 67 LEU A N 1
ATOM 498 C CA . LEU A 1 67 ? -10.458 -1.385 -4.639 1.00 95.69 67 LEU A CA 1
ATOM 499 C C . LEU A 1 67 ? -10.781 0.056 -5.063 1.00 95.69 67 LEU A C 1
ATOM 501 O O . LEU A 1 67 ? -11.314 0.809 -4.246 1.00 95.69 67 LEU A O 1
ATOM 505 N N . GLU A 1 68 ? -10.489 0.467 -6.300 1.00 92.06 68 GLU A N 1
ATOM 506 C CA . GLU A 1 68 ? -10.732 1.841 -6.775 1.00 92.06 68 GLU A CA 1
ATOM 507 C C . GLU A 1 68 ? -12.232 2.202 -6.699 1.00 92.06 68 GLU A C 1
ATOM 509 O O . GLU A 1 68 ? -12.612 3.241 -6.155 1.00 92.06 68 GLU A O 1
ATOM 514 N N . ASP A 1 69 ? -13.118 1.285 -7.103 1.00 90.00 69 ASP A N 1
ATOM 515 C CA . ASP A 1 69 ? -14.581 1.393 -6.940 1.00 90.00 69 ASP A CA 1
ATOM 516 C C . ASP A 1 69 ? -15.026 1.298 -5.464 1.00 90.00 69 ASP A C 1
ATOM 518 O O . ASP A 1 69 ? -16.090 1.785 -5.044 1.00 90.00 69 ASP A O 1
ATOM 522 N N . LYS A 1 70 ? -14.177 0.691 -4.634 1.00 90.06 70 LYS A N 1
ATOM 523 C CA . LYS A 1 70 ? -14.345 0.554 -3.191 1.00 90.06 70 LYS A CA 1
ATOM 524 C C . LYS A 1 70 ? -13.724 1.705 -2.394 1.00 90.06 70 LYS A C 1
ATOM 526 O O . LYS A 1 70 ? -13.831 1.702 -1.173 1.00 90.06 70 LYS A O 1
ATOM 531 N N . GLY A 1 71 ? -13.227 2.750 -3.052 1.00 90.06 71 GLY A N 1
ATOM 532 C CA . GLY A 1 71 ? -12.744 3.971 -2.404 1.00 90.06 71 GLY A CA 1
ATOM 533 C C . GLY A 1 71 ? -11.238 4.006 -2.149 1.00 90.06 71 GLY A C 1
ATOM 534 O O . GLY A 1 71 ? -10.787 4.901 -1.437 1.00 90.06 71 GLY A O 1
ATOM 535 N N . ALA A 1 72 ? -10.457 3.080 -2.707 1.00 92.38 72 ALA A N 1
ATOM 536 C CA . ALA A 1 72 ? -9.019 3.288 -2.816 1.00 92.38 72 ALA A CA 1
ATOM 537 C C . ALA A 1 72 ? -8.729 4.477 -3.740 1.00 92.38 72 ALA A C 1
ATOM 539 O O . ALA A 1 72 ? -9.460 4.749 -4.694 1.00 92.38 72 ALA A O 1
ATOM 540 N N . GLU A 1 73 ? -7.654 5.200 -3.446 1.00 92.06 73 GLU A N 1
ATOM 541 C CA . GLU A 1 73 ? -7.201 6.280 -4.313 1.00 92.06 73 GLU A CA 1
ATOM 542 C C . GLU A 1 73 ? -6.584 5.709 -5.601 1.00 92.06 73 GLU A C 1
ATOM 544 O O . GLU A 1 73 ? -5.866 4.701 -5.531 1.00 92.06 73 GLU A O 1
ATOM 549 N N . PRO A 1 74 ? -6.817 6.344 -6.766 1.00 92.44 74 PRO A N 1
ATOM 550 C CA . PRO A 1 74 ? -6.253 5.884 -8.027 1.00 92.44 74 PRO A CA 1
ATOM 551 C C . PRO A 1 74 ? -4.727 5.823 -7.986 1.00 92.44 74 PRO A C 1
ATOM 553 O O . PRO A 1 74 ? -4.059 6.755 -7.526 1.00 92.44 74 PRO A O 1
ATOM 556 N N . VAL A 1 75 ? -4.170 4.736 -8.518 1.00 93.88 75 VAL A N 1
ATOM 557 C CA . VAL A 1 75 ? -2.722 4.599 -8.689 1.00 93.88 75 VAL A CA 1
ATOM 558 C C . VAL A 1 75 ? -2.265 5.546 -9.791 1.00 93.88 75 VAL A C 1
ATOM 560 O O . VAL A 1 75 ? -2.768 5.501 -10.910 1.00 93.88 75 VAL A O 1
ATOM 563 N N . HIS A 1 76 ? -1.291 6.392 -9.479 1.00 90.75 76 HIS A N 1
ATOM 564 C CA . HIS A 1 76 ? -0.623 7.258 -10.443 1.00 90.75 76 HIS A CA 1
ATOM 565 C C . HIS A 1 76 ? 0.587 6.558 -11.067 1.00 90.75 76 HIS A C 1
ATOM 567 O O . HIS A 1 76 ? 0.788 6.622 -12.282 1.00 90.75 76 HIS A O 1
ATOM 573 N N . LYS A 1 77 ? 1.387 5.878 -10.237 1.00 91.81 77 LYS A N 1
ATOM 574 C CA . LYS A 1 77 ? 2.655 5.261 -10.641 1.00 91.81 77 LYS A CA 1
ATOM 575 C C . LYS A 1 77 ? 3.076 4.171 -9.657 1.00 91.81 77 LYS A C 1
ATOM 577 O O . LYS A 1 77 ? 2.877 4.335 -8.459 1.00 91.81 77 LYS A O 1
ATOM 582 N N . ALA A 1 78 ? 3.700 3.113 -10.156 1.00 93.69 78 ALA A N 1
ATOM 583 C CA . ALA A 1 78 ? 4.410 2.106 -9.374 1.00 93.69 78 ALA A CA 1
ATOM 584 C C . ALA A 1 78 ? 5.849 1.987 -9.894 1.00 93.69 78 ALA A C 1
ATOM 586 O O . ALA A 1 78 ? 6.060 1.974 -11.108 1.00 93.69 78 ALA A O 1
ATOM 587 N N . THR A 1 79 ? 6.842 1.926 -9.009 1.00 90.88 79 THR A N 1
ATOM 588 C CA . THR A 1 79 ? 8.262 1.844 -9.384 1.00 90.88 79 THR A CA 1
ATOM 589 C C . THR A 1 79 ? 9.039 0.944 -8.433 1.00 90.88 79 THR A C 1
ATOM 591 O O . THR A 1 79 ? 8.766 0.934 -7.239 1.00 90.88 79 THR A O 1
ATOM 594 N N . ILE A 1 80 ? 10.021 0.218 -8.967 1.00 90.44 80 ILE A N 1
ATOM 595 C CA . ILE A 1 80 ? 10.990 -0.596 -8.209 1.00 90.44 80 ILE A CA 1
ATOM 596 C C . ILE A 1 80 ? 12.403 0.007 -8.265 1.00 90.44 80 ILE A C 1
ATOM 598 O O . ILE A 1 80 ? 13.400 -0.671 -8.019 1.00 90.44 80 ILE A O 1
ATOM 602 N N . VAL A 1 81 ? 12.504 1.269 -8.694 1.00 85.94 81 VAL A N 1
ATOM 603 C CA . VAL A 1 81 ? 13.779 1.978 -8.796 1.00 85.94 81 VAL A CA 1
ATOM 604 C C . VAL A 1 81 ? 14.143 2.524 -7.414 1.00 85.94 81 VAL A C 1
ATOM 606 O O . VAL A 1 81 ? 13.385 3.333 -6.868 1.00 85.94 81 VAL A O 1
ATOM 609 N N . PRO A 1 82 ? 15.312 2.163 -6.855 1.00 81.81 82 PRO A N 1
ATOM 610 C CA . PRO A 1 82 ? 15.708 2.617 -5.532 1.00 81.81 82 PRO A CA 1
ATOM 611 C C . PRO A 1 82 ? 15.955 4.130 -5.509 1.00 81.81 82 PRO A C 1
ATOM 613 O O . PRO A 1 82 ? 16.655 4.690 -6.367 1.00 81.81 82 PRO A O 1
ATOM 616 N N . ARG A 1 83 ? 15.436 4.802 -4.478 1.00 78.38 83 ARG A N 1
ATOM 617 C CA . ARG A 1 83 ? 15.617 6.245 -4.261 1.00 78.38 83 ARG A CA 1
ATOM 618 C C . ARG A 1 83 ? 16.063 6.543 -2.834 1.00 78.38 83 ARG A C 1
ATOM 620 O O . ARG A 1 83 ? 15.650 5.891 -1.876 1.00 78.38 83 ARG A O 1
ATOM 627 N N . GLY A 1 84 ? 16.931 7.546 -2.700 1.00 68.75 84 GLY A N 1
ATOM 628 C CA . GLY A 1 84 ? 17.449 7.985 -1.406 1.00 68.75 84 GLY A CA 1
ATOM 629 C C . GLY A 1 84 ? 18.119 6.865 -0.597 1.00 68.75 84 GLY A C 1
ATOM 630 O O . GLY A 1 84 ? 18.632 5.883 -1.139 1.00 68.75 84 GLY A O 1
ATOM 631 N N . SER A 1 85 ? 18.126 7.029 0.725 1.00 56.81 85 SER A N 1
ATOM 632 C CA . SER A 1 85 ? 18.699 6.061 1.665 1.00 56.81 85 SER A CA 1
ATOM 633 C C . SER A 1 85 ? 17.610 5.135 2.211 1.00 56.81 85 SER A C 1
ATOM 635 O O . SER A 1 85 ? 17.158 5.321 3.335 1.00 56.81 85 SER A O 1
ATOM 637 N N . GLY A 1 86 ? 17.185 4.144 1.421 1.00 59.62 86 GLY A N 1
ATOM 638 C CA . GLY A 1 86 ? 16.403 3.005 1.930 1.00 59.62 86 GLY A CA 1
ATOM 639 C C . GLY A 1 86 ? 15.077 2.694 1.232 1.00 59.62 86 GLY A C 1
ATOM 640 O O . GLY A 1 86 ? 14.523 1.637 1.508 1.00 59.62 86 GLY A O 1
ATOM 641 N N . ILE A 1 87 ? 14.586 3.536 0.315 1.00 63.81 87 ILE A N 1
ATOM 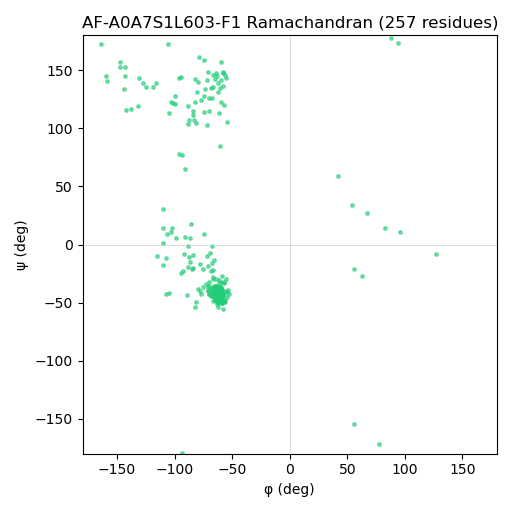642 C CA . ILE A 1 87 ? 13.355 3.255 -0.445 1.00 63.81 87 ILE A CA 1
ATOM 643 C C . ILE A 1 87 ? 13.720 2.377 -1.646 1.00 63.81 87 ILE A C 1
ATOM 645 O O . ILE A 1 87 ? 14.475 2.817 -2.516 1.00 63.81 87 ILE A O 1
ATOM 649 N N . MET A 1 88 ? 13.226 1.135 -1.675 1.00 72.44 88 MET A N 1
ATOM 650 C CA . MET A 1 88 ? 13.501 0.178 -2.759 1.00 72.44 88 MET A CA 1
ATOM 651 C C . MET A 1 88 ? 12.438 0.208 -3.869 1.00 72.44 88 MET A C 1
ATOM 653 O O . MET A 1 88 ? 12.736 -0.133 -5.008 1.00 72.44 88 MET A O 1
ATOM 657 N N . GLY A 1 89 ? 11.231 0.672 -3.551 1.00 80.44 89 GLY A N 1
ATOM 658 C CA . GLY A 1 89 ? 10.108 0.819 -4.466 1.00 80.44 89 GLY A CA 1
ATOM 659 C C . GLY A 1 89 ? 9.033 1.730 -3.872 1.00 80.44 89 GLY A C 1
ATOM 660 O O . GLY A 1 89 ? 9.166 2.204 -2.740 1.00 80.44 89 GLY A O 1
ATOM 661 N N . LEU A 1 90 ? 8.028 2.064 -4.680 1.00 87.62 90 LEU A N 1
ATOM 662 C CA . LEU A 1 90 ? 6.876 2.866 -4.269 1.00 87.62 90 LEU A CA 1
ATOM 663 C C . LEU A 1 90 ? 5.689 2.636 -5.206 1.00 87.62 90 LEU A C 1
ATOM 665 O O . LEU A 1 90 ? 5.832 2.727 -6.431 1.00 87.62 90 LEU A O 1
ATOM 669 N N . VAL A 1 91 ? 4.489 2.578 -4.624 1.00 89.88 91 VAL A N 1
ATOM 670 C CA . VAL A 1 91 ? 3.220 2.871 -5.302 1.00 89.88 91 VAL A CA 1
ATOM 671 C C . VAL A 1 91 ? 2.681 4.234 -4.877 1.00 89.88 91 VAL A C 1
ATOM 673 O O . VAL A 1 91 ? 2.263 4.451 -3.742 1.00 89.88 91 VAL A O 1
ATOM 676 N N . GLN A 1 92 ? 2.651 5.168 -5.822 1.00 87.94 92 GLN A N 1
ATOM 677 C CA . GLN A 1 92 ? 2.078 6.490 -5.632 1.00 87.94 92 GLN A CA 1
ATOM 678 C C . GLN A 1 92 ? 0.589 6.477 -5.977 1.00 87.94 92 GLN A C 1
ATOM 680 O O . GLN A 1 92 ? 0.213 6.258 -7.131 1.00 87.94 92 GLN A O 1
ATOM 685 N N . GLN A 1 93 ? -0.249 6.795 -4.993 1.00 87.81 93 GLN A N 1
ATOM 686 C CA . GLN A 1 93 ? -1.668 7.089 -5.187 1.00 87.81 93 GLN A CA 1
ATOM 687 C C . GLN A 1 93 ? -1.877 8.604 -5.292 1.00 87.81 93 GLN A C 1
ATOM 689 O O . GLN A 1 93 ? -1.170 9.378 -4.640 1.00 87.81 93 GLN A O 1
ATOM 694 N N . GLN A 1 94 ? -2.804 9.036 -6.147 1.00 83.44 94 GLN A N 1
ATOM 695 C CA . GLN A 1 94 ? -3.120 10.453 -6.318 1.00 83.44 94 GLN A CA 1
ATOM 696 C C . GLN A 1 94 ? -4.640 10.680 -6.273 1.00 83.44 94 GLN A C 1
ATOM 698 O O . GLN A 1 94 ? -5.359 10.178 -7.143 1.00 83.44 94 GLN A O 1
ATOM 703 N N . PRO A 1 95 ? -5.143 11.471 -5.307 1.00 81.38 95 PRO A N 1
ATOM 704 C CA . PRO A 1 95 ? -6.543 11.876 -5.272 1.00 81.38 95 PRO A CA 1
ATOM 705 C C . PRO A 1 95 ? -6.942 12.652 -6.534 1.00 81.38 95 PRO A C 1
ATOM 707 O O . PRO A 1 95 ? -6.189 13.489 -7.028 1.00 81.38 95 PRO A O 1
ATOM 710 N N . GLN A 1 96 ? -8.160 12.424 -7.037 1.00 74.94 96 GLN A N 1
ATOM 711 C CA . GLN A 1 96 ? -8.701 13.195 -8.170 1.00 74.94 96 GLN A CA 1
ATOM 712 C C . GLN A 1 96 ? -9.148 14.609 -7.777 1.00 74.94 96 GLN A C 1
ATOM 714 O O . GLN A 1 96 ? -9.321 15.4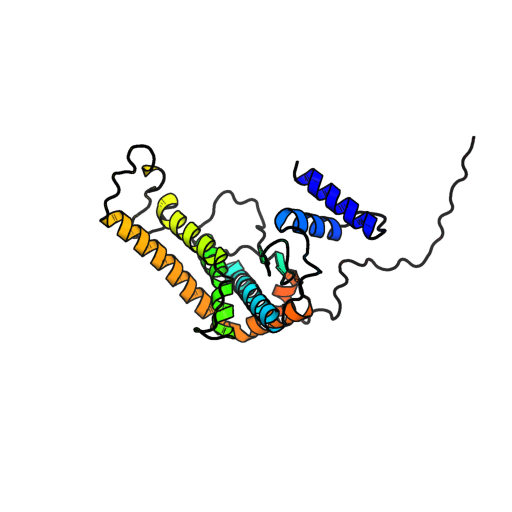69 -8.640 1.00 74.94 96 GLN A O 1
ATOM 719 N N . LYS A 1 97 ? -9.413 14.831 -6.488 1.00 78.00 97 LYS A N 1
ATOM 720 C CA . LYS A 1 97 ? -9.900 16.093 -5.931 1.00 78.00 97 LYS A CA 1
ATOM 721 C C . LYS A 1 97 ? -9.254 16.313 -4.576 1.00 78.00 97 LYS A C 1
ATOM 723 O O . LYS A 1 97 ? -8.962 15.341 -3.880 1.00 78.00 97 LYS A O 1
ATOM 728 N N . ASP A 1 98 ? -9.118 17.574 -4.192 1.00 75.12 98 ASP A N 1
ATOM 729 C CA . ASP A 1 98 ? -8.701 17.933 -2.843 1.00 75.12 98 ASP A CA 1
ATOM 730 C C . ASP A 1 98 ? -9.735 17.411 -1.840 1.00 75.12 98 ASP A C 1
ATOM 732 O O . ASP A 1 98 ? -10.899 17.822 -1.824 1.00 75.12 98 ASP A O 1
ATOM 736 N N . THR A 1 99 ? -9.320 16.443 -1.030 1.00 72.38 99 THR A N 1
ATOM 737 C CA . THR A 1 99 ? -10.148 15.834 0.009 1.00 72.38 99 THR A CA 1
ATOM 738 C C . THR A 1 99 ? -9.810 16.427 1.365 1.00 72.38 99 THR A C 1
ATOM 740 O O . THR A 1 99 ? -8.685 16.310 1.838 1.00 72.38 99 THR A O 1
ATOM 743 N N . TYR A 1 100 ? -10.814 17.018 2.013 1.00 77.94 100 TYR A N 1
ATOM 744 C CA . TYR A 1 100 ? -10.709 17.531 3.383 1.00 77.94 100 TYR A CA 1
ATOM 745 C C . TYR A 1 100 ? -11.043 16.474 4.446 1.00 77.94 100 TYR A C 1
ATOM 747 O O . TYR A 1 100 ? -10.678 16.628 5.607 1.00 77.94 100 TYR A O 1
ATOM 755 N N . SER A 1 101 ? -11.741 15.402 4.066 1.00 85.31 101 SER A N 1
ATOM 756 C CA . SER A 1 101 ? -12.113 14.298 4.952 1.00 85.31 101 SER A CA 1
ATOM 757 C C . SER A 1 101 ? -12.148 12.967 4.197 1.00 85.31 101 SER A C 1
ATOM 759 O O . SER A 1 101 ? -12.300 12.934 2.973 1.00 85.31 101 SER A O 1
ATOM 761 N N . HIS A 1 102 ? -12.005 11.865 4.938 1.00 90.19 102 HIS A N 1
ATOM 762 C CA . HIS A 1 102 ? -12.055 10.504 4.404 1.00 90.19 102 HIS A CA 1
ATOM 763 C C . HIS A 1 102 ? -13.206 9.719 5.036 1.00 90.19 102 HIS A C 1
ATOM 765 O O . HIS A 1 102 ? -13.407 9.737 6.250 1.00 90.19 102 HIS A O 1
ATOM 771 N N . SER A 1 103 ? -13.952 8.993 4.207 1.00 92.69 103 SER A N 1
ATOM 772 C CA . SER A 1 103 ? -14.984 8.061 4.661 1.00 92.69 103 SER A CA 1
ATOM 773 C C . SER A 1 103 ? -14.377 6.781 5.245 1.00 92.69 103 SER A C 1
ATOM 775 O O . SER A 1 103 ? -13.270 6.374 4.887 1.00 92.69 103 SER A O 1
ATOM 777 N N . LEU A 1 104 ? -15.153 6.070 6.072 1.00 92.69 104 LEU A N 1
ATOM 778 C CA . LEU A 1 104 ? -14.773 4.751 6.589 1.00 92.69 104 LEU A CA 1
ATOM 779 C C . LEU A 1 104 ? -14.398 3.769 5.466 1.00 92.69 104 LEU A C 1
ATOM 781 O O . LEU A 1 104 ? -13.453 2.998 5.608 1.00 92.69 104 LEU A O 1
ATOM 785 N N . LYS A 1 105 ? -15.124 3.809 4.342 1.00 94.31 105 LYS A N 1
ATOM 786 C CA . LYS A 1 105 ? -14.878 2.947 3.178 1.00 94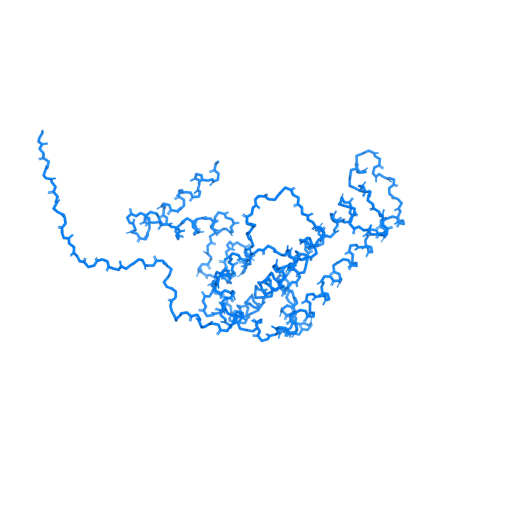.31 105 LYS A CA 1
ATOM 787 C C . LYS A 1 105 ? -13.478 3.188 2.596 1.00 94.31 105 LYS A C 1
ATOM 789 O O . LYS A 1 105 ? -12.737 2.235 2.388 1.00 94.31 105 LYS A O 1
ATOM 794 N N . GLN A 1 106 ? -13.096 4.456 2.427 1.00 94.31 106 GLN A N 1
ATOM 795 C CA . GLN A 1 106 ? -11.773 4.846 1.924 1.00 94.31 106 GLN A CA 1
ATOM 796 C C . GLN A 1 106 ? -10.653 4.449 2.893 1.00 94.31 106 GLN A C 1
ATOM 798 O O . GLN A 1 106 ? -9.633 3.923 2.464 1.00 94.31 106 GLN A O 1
ATOM 803 N N . LEU A 1 107 ? -10.847 4.642 4.202 1.00 95.25 107 LEU A N 1
ATOM 804 C CA . LEU A 1 107 ? -9.840 4.260 5.200 1.00 95.25 107 LEU A CA 1
ATOM 805 C C . LEU A 1 107 ? -9.645 2.742 5.280 1.00 95.25 107 LEU A C 1
ATOM 807 O O . LEU A 1 107 ? -8.512 2.280 5.387 1.00 95.25 107 LEU A O 1
ATOM 811 N N . LYS A 1 108 ? -10.726 1.958 5.162 1.00 96.44 108 LYS A N 1
ATOM 812 C CA . LYS A 1 108 ? -10.638 0.494 5.052 1.00 96.44 108 LYS A CA 1
ATOM 813 C C . LYS A 1 108 ? -9.870 0.069 3.803 1.00 96.44 108 LYS A C 1
ATOM 815 O O . LYS A 1 108 ? -8.948 -0.730 3.916 1.00 96.44 108 LYS A O 1
ATOM 820 N N . ALA A 1 109 ? -10.190 0.651 2.646 1.00 96.44 109 ALA A N 1
ATOM 821 C CA . ALA A 1 109 ? -9.462 0.371 1.412 1.00 96.44 109 ALA A CA 1
ATOM 822 C C . ALA A 1 109 ? -7.973 0.733 1.545 1.00 96.44 109 ALA A C 1
ATOM 824 O O . ALA A 1 109 ? -7.106 -0.041 1.152 1.00 96.44 109 ALA A O 1
ATOM 825 N N . ARG A 1 110 ? -7.655 1.864 2.185 1.00 95.19 110 ARG A N 1
ATOM 826 C CA . ARG A 1 110 ? -6.272 2.280 2.440 1.00 95.19 110 ARG A CA 1
ATOM 827 C C . ARG A 1 110 ? -5.533 1.328 3.386 1.00 95.19 110 ARG A C 1
ATOM 829 O O . ARG A 1 110 ? -4.362 1.059 3.146 1.00 95.19 110 ARG A O 1
ATOM 836 N N . LEU A 1 111 ? -6.198 0.777 4.410 1.00 96.81 111 LEU A N 1
ATOM 837 C CA . LEU A 1 111 ? -5.610 -0.263 5.271 1.00 96.81 111 LEU A CA 1
ATOM 838 C C . LEU A 1 111 ? -5.237 -1.503 4.452 1.00 96.81 111 LEU A C 1
ATOM 840 O O . LEU A 1 111 ? -4.128 -2.011 4.590 1.00 96.81 111 LEU A O 1
ATOM 844 N N . GLN A 1 112 ? -6.138 -1.957 3.577 1.00 97.94 112 GLN A N 1
ATOM 845 C CA . GLN A 1 112 ? -5.886 -3.102 2.699 1.00 97.94 112 GLN A CA 1
ATOM 846 C C . GLN A 1 112 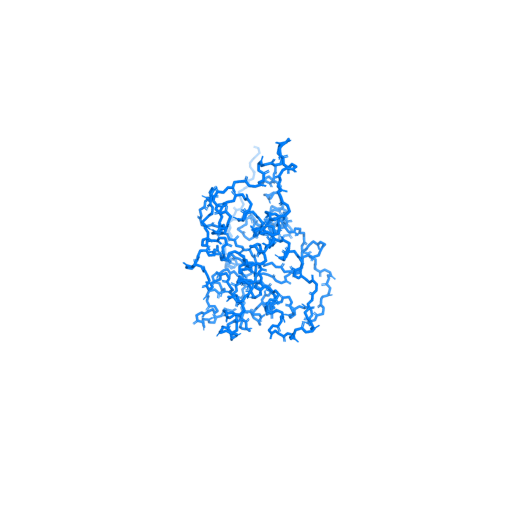? -4.707 -2.835 1.756 1.00 97.94 112 GLN A C 1
ATOM 848 O O . GLN A 1 112 ? -3.839 -3.692 1.615 1.00 97.94 112 GLN A O 1
ATOM 853 N N . VAL A 1 113 ? -4.635 -1.636 1.164 1.00 96.94 113 VAL A N 1
ATOM 854 C CA . VAL A 1 113 ? -3.510 -1.240 0.305 1.00 96.94 113 VAL A CA 1
ATOM 855 C C . VAL A 1 113 ? -2.200 -1.269 1.081 1.00 96.94 113 VAL A C 1
ATOM 857 O O . VAL A 1 113 ? -1.265 -1.894 0.599 1.00 96.94 113 VAL A O 1
ATOM 860 N N . CYS A 1 114 ? -2.120 -0.684 2.284 1.00 95.94 114 CYS A N 1
ATOM 861 C CA . CYS A 1 114 ? -0.899 -0.722 3.103 1.00 95.94 114 CYS A CA 1
ATOM 862 C C . CYS A 1 114 ? -0.424 -2.155 3.394 1.00 95.94 114 CYS A C 1
ATOM 864 O O . CYS A 1 114 ? 0.767 -2.404 3.482 1.00 95.94 114 CYS A O 1
ATOM 866 N N . LEU A 1 115 ? -1.329 -3.121 3.529 1.00 96.81 115 LEU A N 1
ATOM 867 C CA . LEU A 1 115 ? -0.947 -4.503 3.835 1.00 96.81 115 LEU A CA 1
ATOM 868 C C . LEU A 1 115 ? -0.635 -5.332 2.577 1.00 96.81 115 LEU A C 1
ATOM 870 O O . LEU A 1 115 ? -0.075 -6.423 2.689 1.00 96.81 115 LEU A O 1
ATOM 874 N N . GLY A 1 116 ? -0.953 -4.810 1.388 1.00 96.69 116 GLY A N 1
ATOM 875 C CA . GLY A 1 116 ? -0.805 -5.507 0.110 1.00 96.69 116 GLY A CA 1
ATOM 876 C C . GLY A 1 116 ? 0.626 -5.954 -0.193 1.00 96.69 116 GLY A C 1
ATOM 877 O O . GLY A 1 116 ? 0.808 -7.072 -0.671 1.00 96.69 116 GLY A O 1
ATOM 878 N N . GLY A 1 117 ? 1.633 -5.136 0.132 1.00 95.50 117 GLY A N 1
ATOM 879 C CA . GLY A 1 117 ? 3.042 -5.462 -0.113 1.00 95.50 117 GLY A CA 1
ATOM 880 C C . GLY A 1 117 ? 3.510 -6.701 0.650 1.00 95.50 117 GLY A C 1
ATOM 881 O O . GLY A 1 117 ? 3.947 -7.676 0.038 1.00 95.50 117 GLY A O 1
ATOM 882 N N . ARG A 1 118 ? 3.309 -6.729 1.979 1.00 95.06 118 ARG A N 1
ATOM 883 C CA . ARG A 1 118 ? 3.620 -7.904 2.821 1.00 95.06 118 ARG A CA 1
ATOM 884 C C . ARG A 1 118 ? 2.930 -9.170 2.320 1.00 95.06 118 ARG A C 1
ATOM 886 O O . ARG A 1 118 ? 3.534 -10.237 2.302 1.00 95.06 118 ARG A O 1
ATOM 893 N N . ILE A 1 119 ? 1.651 -9.066 1.977 1.00 96.88 119 ILE A N 1
ATOM 894 C CA . ILE A 1 119 ? 0.856 -10.222 1.560 1.00 96.88 119 ILE A CA 1
ATOM 895 C C . ILE A 1 119 ? 1.366 -10.761 0.220 1.00 96.88 119 ILE A C 1
ATOM 897 O O . ILE A 1 119 ? 1.453 -11.973 0.040 1.00 96.88 119 ILE A O 1
ATOM 901 N N . ALA A 1 120 ? 1.738 -9.880 -0.711 1.00 96.75 120 ALA A N 1
ATOM 902 C CA . ALA A 1 120 ? 2.330 -10.288 -1.977 1.00 96.75 120 ALA A CA 1
ATOM 903 C C . ALA A 1 120 ? 3.701 -10.961 -1.794 1.00 96.75 120 ALA A C 1
ATOM 905 O O . ALA A 1 120 ? 3.974 -11.948 -2.479 1.00 96.75 120 ALA A O 1
ATOM 906 N N . GLU A 1 121 ? 4.526 -10.492 -0.848 1.00 94.62 121 GLU A N 1
ATOM 907 C CA . GLU A 1 121 ? 5.763 -11.187 -0.461 1.00 94.62 121 GLU A CA 1
ATOM 908 C C . GLU A 1 121 ? 5.476 -12.599 0.060 1.00 94.62 121 GLU A C 1
ATOM 910 O O . GLU A 1 121 ? 6.090 -13.554 -0.404 1.00 94.62 121 GLU A O 1
ATOM 915 N N . GLU A 1 122 ? 4.514 -12.753 0.971 1.00 94.75 122 GLU A N 1
ATOM 916 C CA . GLU A 1 122 ? 4.147 -14.059 1.536 1.00 94.75 122 GLU A CA 1
ATOM 917 C C . GLU A 1 122 ? 3.618 -15.027 0.469 1.00 94.75 122 GLU A C 1
ATOM 919 O O . GLU A 1 122 ? 3.930 -16.216 0.477 1.00 94.75 122 GLU A O 1
ATOM 924 N N . ILE A 1 123 ? 2.845 -14.517 -0.491 1.00 94.44 123 ILE A N 1
ATOM 925 C CA . ILE A 1 123 ? 2.329 -15.282 -1.632 1.00 94.44 123 ILE A CA 1
ATOM 926 C C . ILE A 1 123 ? 3.461 -15.736 -2.578 1.00 94.44 123 ILE A C 1
ATOM 928 O O . ILE A 1 123 ? 3.326 -16.765 -3.255 1.00 94.44 123 ILE A O 1
ATOM 932 N N . LEU A 1 124 ? 4.552 -14.967 -2.662 1.00 93.75 124 LEU A N 1
ATOM 933 C CA . LEU A 1 124 ? 5.723 -15.275 -3.483 1.00 93.75 124 LEU A CA 1
ATOM 934 C C . LEU A 1 124 ? 6.682 -16.248 -2.784 1.00 93.75 124 LEU A C 1
ATOM 936 O O . LEU A 1 124 ? 7.073 -17.241 -3.394 1.00 93.75 124 LEU A O 1
ATOM 940 N N . LEU A 1 125 ? 7.105 -15.907 -1.566 1.00 90.25 125 LEU A N 1
ATOM 941 C CA . LEU A 1 125 ? 8.211 -16.542 -0.845 1.00 90.25 125 LEU A CA 1
ATOM 942 C C . LEU A 1 125 ? 7.732 -17.650 0.103 1.00 90.25 125 LEU A C 1
ATOM 944 O O . LEU A 1 125 ? 8.479 -18.573 0.398 1.00 90.25 125 LEU A O 1
ATOM 948 N N . GLY A 1 126 ? 6.475 -17.593 0.547 1.00 90.31 126 GLY A N 1
ATOM 949 C CA . GLY A 1 126 ? 5.982 -18.373 1.680 1.00 90.31 126 GLY A CA 1
ATOM 950 C C . GLY A 1 126 ? 6.060 -17.588 2.994 1.00 90.31 126 GLY A C 1
ATOM 951 O O . GLY A 1 126 ? 6.575 -16.474 3.044 1.00 90.31 126 GLY A O 1
ATOM 952 N N . GLY A 1 127 ? 5.501 -18.159 4.065 1.00 84.12 127 GLY A N 1
ATOM 953 C CA . GLY A 1 127 ? 5.366 -17.482 5.362 1.00 84.12 127 GLY A CA 1
ATOM 954 C C . GLY A 1 127 ? 6.680 -17.257 6.112 1.00 84.12 127 GLY A C 1
ATOM 955 O O . GLY A 1 127 ? 6.806 -16.252 6.806 1.00 84.12 127 GLY A O 1
ATOM 956 N N . ASP A 1 128 ? 7.654 -18.154 5.957 1.00 88.38 128 ASP A N 1
ATOM 957 C CA . ASP A 1 128 ? 8.902 -18.118 6.733 1.00 88.38 128 ASP A CA 1
ATOM 958 C C . ASP A 1 128 ? 9.966 -17.185 6.127 1.00 88.38 128 ASP A C 1
ATOM 960 O O . ASP A 1 128 ? 10.845 -16.706 6.840 1.00 88.38 128 ASP A O 1
ATOM 964 N N . ASP A 1 129 ? 9.848 -16.869 4.834 1.00 88.81 129 ASP A N 1
ATOM 965 C CA . ASP A 1 129 ? 10.856 -16.130 4.059 1.00 88.81 129 ASP A CA 1
ATOM 966 C C . ASP A 1 129 ? 10.482 -14.652 3.821 1.00 88.81 129 ASP A C 1
ATOM 968 O O . ASP A 1 129 ? 11.109 -13.941 3.035 1.00 88.81 129 ASP A O 1
ATOM 972 N N . VAL A 1 130 ? 9.451 -14.152 4.505 1.00 90.19 130 VAL A N 1
ATOM 973 C CA . VAL A 1 130 ? 9.005 -12.757 4.392 1.00 90.19 130 VAL A CA 1
ATOM 974 C C . VAL A 1 130 ? 10.038 -11.763 4.950 1.00 90.19 130 VAL A C 1
ATOM 976 O O . VAL A 1 130 ? 10.698 -12.014 5.959 1.00 90.19 130 VAL A O 1
ATOM 979 N N . THR A 1 131 ? 10.151 -10.574 4.348 1.00 88.50 131 THR A N 1
ATOM 980 C CA . THR A 1 131 ? 11.263 -9.652 4.648 1.00 88.50 131 THR A CA 1
ATOM 981 C C . THR A 1 131 ? 10.942 -8.619 5.737 1.00 88.50 131 THR A C 1
ATOM 983 O O . THR A 1 131 ? 9.847 -8.575 6.299 1.00 88.50 131 THR A O 1
ATOM 986 N N . THR A 1 132 ? 11.895 -7.742 6.062 1.00 87.50 132 THR A N 1
ATOM 987 C CA . THR A 1 132 ? 11.684 -6.576 6.944 1.00 87.50 132 THR A CA 1
ATOM 988 C C . THR A 1 132 ? 11.208 -5.320 6.196 1.00 87.50 132 THR A C 1
ATOM 990 O O . THR A 1 132 ? 10.929 -4.302 6.836 1.00 87.50 132 THR A O 1
ATOM 993 N N . GLY A 1 133 ? 11.065 -5.388 4.863 1.00 84.19 133 GLY A N 1
ATOM 994 C CA . GLY A 1 133 ? 10.731 -4.251 3.996 1.00 84.19 133 GLY A CA 1
ATOM 995 C C . GLY A 1 133 ? 9.392 -3.587 4.327 1.00 84.19 133 GLY A C 1
ATOM 996 O O . GLY A 1 133 ? 9.318 -2.366 4.375 1.00 84.19 133 GLY A O 1
ATOM 997 N N . ALA A 1 134 ? 8.378 -4.371 4.706 1.00 89.38 134 ALA A N 1
ATOM 998 C CA . ALA A 1 134 ? 7.025 -3.873 4.992 1.00 89.38 134 ALA A CA 1
ATOM 999 C C . ALA A 1 134 ? 6.855 -3.109 6.330 1.00 89.38 134 ALA A C 1
ATOM 1001 O O . ALA A 1 134 ? 5.735 -2.853 6.781 1.00 89.38 134 ALA A O 1
ATOM 1002 N N . SER A 1 135 ? 7.947 -2.798 7.037 1.00 90.31 135 SER A N 1
ATOM 1003 C CA . SER A 1 135 ? 7.891 -2.172 8.370 1.00 90.31 135 SER A CA 1
ATOM 1004 C C . SER A 1 135 ? 7.217 -0.792 8.368 1.00 90.31 135 SER A C 1
ATOM 1006 O O . SER A 1 135 ? 6.431 -0.490 9.272 1.00 90.31 135 SER A O 1
ATOM 1008 N N . SER A 1 136 ? 7.463 0.026 7.339 1.00 90.06 136 SER A N 1
ATOM 1009 C CA . SER A 1 136 ? 6.793 1.321 7.162 1.00 90.06 136 SER A CA 1
ATOM 1010 C C . SER A 1 136 ? 5.295 1.163 6.946 1.00 90.06 136 SER A C 1
ATOM 1012 O O . SER A 1 136 ? 4.510 1.967 7.451 1.00 90.06 136 SER A O 1
ATOM 1014 N N . ASP A 1 137 ? 4.876 0.121 6.238 1.00 93.94 137 ASP A N 1
ATOM 1015 C CA . ASP A 1 137 ? 3.471 -0.067 5.887 1.00 93.94 137 ASP A CA 1
ATOM 1016 C C . ASP A 1 137 ? 2.670 -0.541 7.089 1.00 93.94 137 ASP A C 1
ATOM 1018 O O . ASP A 1 137 ? 1.565 -0.055 7.330 1.00 93.94 137 ASP A O 1
ATOM 1022 N N . PHE A 1 138 ? 3.269 -1.392 7.927 1.00 93.56 138 PHE A N 1
ATOM 1023 C CA . PHE A 1 138 ? 2.702 -1.750 9.223 1.00 93.56 138 PHE A CA 1
ATOM 1024 C C . PHE A 1 138 ? 2.572 -0.547 10.149 1.00 93.56 138 PHE A C 1
ATOM 1026 O O . PHE A 1 138 ? 1.541 -0.395 10.811 1.00 93.56 138 PHE A O 1
ATOM 1033 N N . GLN A 1 139 ? 3.577 0.333 10.189 1.00 94.31 139 GLN A N 1
ATOM 1034 C CA . GLN A 1 139 ? 3.497 1.560 10.978 1.00 94.31 139 GLN A CA 1
ATOM 1035 C C . GLN A 1 139 ? 2.355 2.458 10.481 1.00 94.31 139 GLN A C 1
ATOM 1037 O O . GLN A 1 139 ? 1.556 2.938 11.290 1.00 94.31 139 GLN A O 1
ATOM 1042 N N . GLN A 1 140 ? 2.238 2.650 9.164 1.00 93.81 140 GLN A N 1
ATOM 1043 C CA . GLN A 1 140 ? 1.163 3.434 8.555 1.00 93.81 140 GLN A CA 1
ATOM 1044 C C . GLN A 1 140 ? -0.219 2.826 8.829 1.00 93.81 140 GLN A C 1
ATOM 1046 O O . GLN A 1 140 ? -1.108 3.532 9.312 1.00 93.81 140 GLN A O 1
ATOM 1051 N N . ALA A 1 141 ? -0.390 1.522 8.595 1.00 96.00 141 ALA A N 1
ATOM 1052 C CA . ALA A 1 141 ? -1.643 0.811 8.831 1.00 96.00 141 ALA A CA 1
ATOM 1053 C C . ALA A 1 141 ? -2.056 0.871 10.308 1.00 96.00 141 ALA A C 1
ATOM 1055 O O . ALA A 1 141 ? -3.189 1.232 10.625 1.00 96.00 141 ALA A O 1
ATOM 1056 N N . THR A 1 142 ? -1.119 0.608 11.222 1.00 94.94 142 THR A N 1
ATOM 1057 C CA . THR A 1 142 ? -1.373 0.637 12.670 1.00 94.94 142 THR A CA 1
ATOM 1058 C C . THR A 1 142 ? -1.757 2.036 13.139 1.00 94.94 142 THR A C 1
ATOM 1060 O O . THR A 1 142 ? -2.731 2.199 13.875 1.00 94.94 142 THR A O 1
ATOM 1063 N N . ASN A 1 143 ? -1.027 3.067 12.707 1.00 95.06 143 ASN A N 1
ATOM 1064 C CA . ASN A 1 143 ? -1.336 4.448 13.074 1.00 95.06 143 ASN A CA 1
ATOM 1065 C C . ASN A 1 143 ? -2.703 4.873 12.533 1.00 95.06 143 ASN A C 1
ATOM 1067 O O . ASN A 1 143 ? -3.485 5.487 13.256 1.00 95.06 143 ASN A O 1
ATOM 1071 N N . MET A 1 144 ? -3.028 4.501 11.296 1.00 95.62 144 MET A N 1
ATOM 1072 C CA . MET A 1 144 ? -4.332 4.784 10.706 1.00 95.62 144 MET A CA 1
ATOM 1073 C C . MET A 1 144 ? -5.465 4.073 11.452 1.00 95.62 144 MET A C 1
ATOM 1075 O O . MET A 1 144 ? -6.436 4.728 11.823 1.00 95.62 144 MET A O 1
ATOM 1079 N N . ALA A 1 145 ? -5.325 2.778 11.749 1.00 95.69 145 ALA A N 1
ATOM 1080 C CA . ALA A 1 145 ? -6.307 2.024 12.527 1.00 95.69 145 ALA A CA 1
ATOM 1081 C C . ALA A 1 145 ? -6.498 2.620 13.934 1.00 95.69 145 ALA A C 1
ATOM 1083 O O . ALA A 1 145 ? -7.629 2.787 14.389 1.00 95.69 145 ALA A O 1
ATOM 1084 N N . ARG A 1 146 ? -5.412 3.046 14.593 1.00 94.00 146 ARG A N 1
ATOM 1085 C CA . ARG A 1 146 ? -5.485 3.773 15.872 1.00 94.00 146 ARG A CA 1
ATOM 1086 C C . ARG A 1 146 ? -6.291 5.061 15.757 1.00 94.00 146 ARG A C 1
ATOM 1088 O O . ARG A 1 146 ? -7.138 5.294 16.611 1.00 94.00 146 ARG A O 1
ATOM 1095 N N . ARG A 1 147 ? -6.084 5.869 14.713 1.00 93.31 147 ARG A N 1
ATOM 1096 C CA . ARG A 1 147 ? -6.870 7.097 14.486 1.00 93.31 147 ARG A CA 1
ATOM 1097 C C . ARG A 1 147 ? -8.338 6.805 14.188 1.00 93.31 147 ARG A C 1
ATOM 1099 O O . ARG A 1 147 ? -9.211 7.475 14.731 1.00 93.31 147 ARG A O 1
ATOM 1106 N N . MET A 1 148 ? -8.614 5.767 13.396 1.00 94.12 148 MET A N 1
ATOM 1107 C CA . MET A 1 148 ? -9.981 5.316 13.114 1.00 94.12 148 MET A CA 1
ATOM 1108 C C . MET A 1 148 ? -10.753 5.001 14.396 1.00 94.12 148 MET A C 1
ATOM 1110 O O . MET A 1 148 ? -11.926 5.352 14.499 1.00 94.12 148 MET A O 1
ATOM 1114 N N . VAL A 1 149 ? -10.092 4.372 15.369 1.00 92.75 149 VAL A N 1
ATOM 1115 C CA . VAL A 1 149 ? -10.705 4.014 16.653 1.00 92.75 149 VAL A CA 1
ATOM 1116 C C . VAL A 1 149 ? -10.729 5.196 17.624 1.00 92.75 149 VAL A C 1
ATOM 1118 O O . VAL A 1 149 ? -11.777 5.478 18.193 1.00 92.75 149 VAL A O 1
ATOM 1121 N N . ARG A 1 150 ? -9.597 5.883 17.822 1.00 89.69 150 ARG A N 1
ATOM 1122 C CA . ARG A 1 150 ? -9.442 6.904 18.871 1.00 89.69 150 ARG A CA 1
ATOM 1123 C C . ARG A 1 150 ? -10.039 8.258 18.510 1.00 89.69 150 ARG A C 1
ATOM 1125 O O . ARG A 1 150 ? -10.571 8.904 19.394 1.00 89.69 150 ARG A O 1
ATOM 1132 N N . GLN A 1 151 ? -9.922 8.693 17.258 1.00 89.31 151 GLN A N 1
ATOM 1133 C CA . GLN A 1 151 ? -10.281 10.057 16.849 1.00 89.31 151 GLN A CA 1
ATOM 1134 C C . GLN A 1 151 ? -11.567 10.084 16.019 1.00 89.31 151 GLN A C 1
ATOM 1136 O O . GLN A 1 151 ? -12.409 10.958 16.186 1.00 89.31 151 GLN A O 1
ATOM 1141 N N . PHE A 1 152 ? -11.718 9.136 15.088 1.00 90.12 152 PHE A N 1
ATOM 1142 C CA . PHE A 1 152 ? -12.790 9.201 14.086 1.00 90.12 152 PHE A CA 1
ATOM 1143 C C . PHE A 1 152 ? -14.075 8.483 14.511 1.00 90.12 152 PHE A C 1
ATOM 1145 O O . PHE A 1 152 ? -15.083 8.578 13.814 1.00 90.12 152 PHE A O 1
ATOM 1152 N N . GLY A 1 153 ? -14.051 7.751 15.629 1.00 88.81 153 GLY A N 1
ATOM 1153 C CA . GLY A 1 153 ? -15.232 7.060 16.142 1.00 88.81 153 GLY A CA 1
ATOM 1154 C C . GLY A 1 153 ? -15.723 5.913 15.251 1.00 88.81 153 GLY A C 1
ATOM 1155 O O . GLY A 1 153 ? -16.909 5.598 15.254 1.00 88.81 153 GLY A O 1
ATOM 1156 N N . PHE A 1 154 ? -14.839 5.276 14.472 1.00 88.56 154 PHE A N 1
ATOM 1157 C CA . PHE A 1 154 ? -15.197 4.171 13.568 1.00 88.56 154 PHE A CA 1
ATOM 1158 C C . PHE A 1 154 ? -15.204 2.788 14.236 1.00 88.56 154 PHE A C 1
ATOM 1160 O O . PHE A 1 154 ? -15.184 1.760 13.552 1.00 88.56 154 PHE A O 1
ATOM 1167 N N . SER A 1 155 ? -15.251 2.748 15.569 1.00 86.44 155 SER A N 1
ATOM 1168 C CA . SER A 1 155 ? -15.437 1.520 16.337 1.00 86.44 155 SER A CA 1
ATOM 1169 C C . SER A 1 155 ? -16.881 1.394 16.818 1.00 86.44 155 SER A C 1
ATOM 1171 O O . SER A 1 155 ? -17.370 2.217 17.590 1.00 86.44 155 SER A O 1
ATOM 1173 N N . ASN A 1 156 ? -17.544 0.301 16.435 1.00 80.19 156 ASN A N 1
ATOM 1174 C CA . ASN A 1 156 ? -18.895 -0.006 16.913 1.00 80.19 156 ASN A CA 1
ATOM 1175 C C . ASN A 1 156 ? -18.923 -0.324 18.421 1.00 80.19 156 ASN A C 1
ATOM 1177 O O . ASN A 1 156 ? -19.945 -0.117 19.066 1.00 80.19 156 ASN A O 1
ATOM 1181 N N . GLY A 1 157 ? -17.822 -0.842 18.979 1.00 81.00 157 GLY A N 1
ATOM 1182 C CA . GLY A 1 157 ? -17.740 -1.258 20.385 1.00 81.00 157 GLY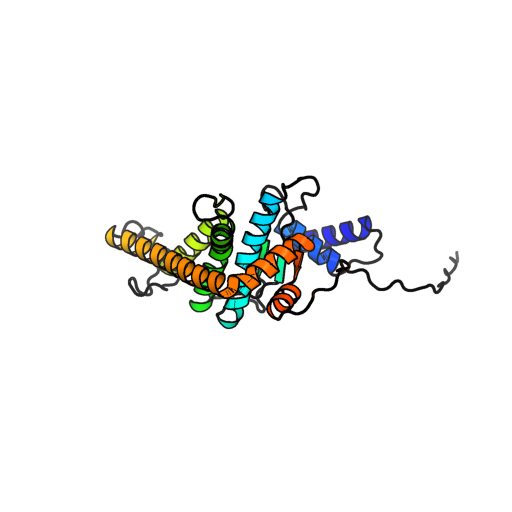 A CA 1
ATOM 1183 C C . GLY A 1 157 ? -17.417 -0.128 21.367 1.00 81.00 157 GLY A C 1
ATOM 1184 O O . GLY A 1 157 ? -17.672 -0.270 22.563 1.00 81.00 157 GLY A O 1
ATOM 1185 N N . LEU A 1 158 ? -16.856 0.979 20.874 1.00 84.12 158 LEU A N 1
ATOM 1186 C CA . LEU A 1 158 ? -16.473 2.152 21.671 1.00 84.12 158 LEU A CA 1
ATOM 1187 C C . LEU A 1 158 ? -17.361 3.374 21.395 1.00 84.12 158 LEU A C 1
ATOM 1189 O O . LEU A 1 158 ? -17.434 4.279 22.222 1.00 84.12 158 LEU A O 1
ATOM 1193 N N . GLY A 1 159 ? -18.083 3.372 20.273 1.00 82.50 159 GLY A N 1
ATOM 1194 C CA . GLY A 1 159 ? -18.941 4.475 19.863 1.00 82.50 159 GLY A CA 1
ATOM 1195 C C . GLY A 1 159 ? -18.160 5.648 19.270 1.00 82.50 159 GLY A C 1
ATOM 1196 O O . GLY A 1 159 ? -16.959 5.576 19.009 1.00 82.50 159 GLY A O 1
ATOM 1197 N N . THR A 1 160 ? -18.869 6.750 19.037 1.00 86.25 160 THR A N 1
ATOM 1198 C CA . THR A 1 160 ? -18.331 7.969 18.421 1.00 86.25 160 THR A CA 1
ATOM 1199 C C . THR A 1 160 ? -17.797 8.928 19.485 1.00 86.25 160 THR A C 1
ATOM 1201 O O . THR A 1 160 ? -18.370 9.994 19.710 1.00 86.25 160 THR A O 1
ATOM 1204 N N . ILE A 1 161 ? -16.743 8.510 20.187 1.00 82.62 161 ILE A N 1
ATOM 1205 C CA . ILE A 1 161 ? -16.083 9.278 21.252 1.00 82.62 161 ILE A CA 1
ATOM 1206 C C . ILE A 1 161 ? -14.647 9.584 20.822 1.00 82.62 161 ILE A C 1
ATOM 1208 O O . ILE A 1 161 ? -13.969 8.720 20.269 1.00 82.62 161 ILE A O 1
ATOM 1212 N N . ASP A 1 162 ? -14.194 10.807 21.093 1.00 84.38 162 ASP A N 1
ATOM 1213 C CA . ASP A 1 162 ? -12.798 11.200 20.916 1.00 84.38 162 ASP A CA 1
ATOM 1214 C C . ASP A 1 162 ? -11.972 10.812 22.154 1.00 84.38 162 ASP A C 1
ATOM 1216 O O . ASP A 1 162 ? -12.139 11.358 23.245 1.00 84.38 162 ASP A O 1
ATOM 1220 N N . TYR A 1 163 ? -11.084 9.841 21.967 1.00 80.12 163 TYR A N 1
ATOM 1221 C CA . TYR A 1 163 ? -10.149 9.314 22.961 1.00 80.12 163 TYR A CA 1
ATOM 1222 C C . TYR A 1 163 ? -8.735 9.904 22.830 1.00 80.12 163 TYR A C 1
ATOM 1224 O O . TYR A 1 163 ? -7.807 9.419 23.483 1.00 80.12 163 TYR A O 1
ATOM 1232 N N . GLU A 1 164 ? -8.520 10.881 21.949 1.00 74.62 164 GLU A N 1
ATOM 1233 C CA . GLU A 1 164 ? -7.237 11.575 21.803 1.00 74.62 164 GLU A CA 1
ATOM 1234 C C . GLU A 1 164 ? -7.278 12.978 22.404 1.00 74.62 164 GLU A C 1
ATOM 1236 O O . GLU A 1 164 ? -6.374 13.325 23.155 1.00 74.62 164 GLU A O 1
ATOM 1241 N N . SER A 1 165 ? -8.356 13.743 22.201 1.00 63.94 165 SER A N 1
ATOM 1242 C CA . SER A 1 165 ? -8.538 15.017 22.922 1.00 63.94 165 SER A CA 1
ATOM 1243 C C . SER A 1 165 ? -8.726 14.823 24.428 1.00 63.94 165 SER A C 1
ATOM 1245 O O . SER A 1 165 ? -8.573 15.766 25.197 1.00 63.94 165 SER A O 1
ATOM 1247 N N . ALA A 1 166 ? -8.986 13.590 24.873 1.00 53.53 166 ALA A N 1
ATOM 1248 C CA . ALA A 1 166 ? -8.893 13.236 26.280 1.00 53.53 166 ALA A CA 1
ATOM 1249 C C . ALA A 1 166 ? -7.480 13.489 26.843 1.00 53.53 166 ALA A C 1
ATOM 1251 O O . ALA A 1 166 ? -7.382 13.811 28.014 1.00 53.53 166 ALA A O 1
ATOM 1252 N N . ASP A 1 167 ? -6.399 13.445 26.046 1.00 50.75 167 ASP A N 1
ATOM 1253 C CA . ASP A 1 167 ? -5.005 13.639 26.498 1.00 50.75 167 ASP A CA 1
ATOM 1254 C C . ASP A 1 167 ? -4.667 15.075 26.991 1.00 50.75 167 ASP A C 1
ATOM 1256 O O . ASP A 1 167 ? -3.563 15.313 27.489 1.00 50.75 167 ASP A O 1
ATOM 1260 N N . THR A 1 168 ? -5.598 16.042 26.956 1.00 52.91 168 THR A N 1
ATOM 1261 C CA . THR A 1 168 ? -5.426 17.357 27.608 1.00 52.91 168 THR A CA 1
ATOM 1262 C C . THR A 1 168 ? -5.898 17.334 29.066 1.00 52.91 168 THR A C 1
ATOM 1264 O O . THR A 1 168 ? -7.093 17.375 29.321 1.00 52.91 168 THR A O 1
ATOM 1267 N N . GLN A 1 169 ? -4.954 17.286 30.020 1.00 51.03 169 GLN A N 1
ATOM 1268 C CA . GLN A 1 169 ? -5.114 17.344 31.497 1.00 51.03 169 GLN A CA 1
ATOM 1269 C C . GLN A 1 169 ? -6.048 16.312 32.177 1.00 51.03 169 GLN A C 1
ATOM 1271 O O . GLN A 1 169 ? -5.828 16.001 33.346 1.00 51.03 169 GLN A O 1
ATOM 1276 N N . GLU A 1 170 ? -6.990 15.700 31.462 1.00 48.88 170 GLU A N 1
ATOM 1277 C CA . GLU A 1 170 ? -7.925 14.663 31.931 1.00 48.88 170 GLU A CA 1
ATOM 1278 C C . GLU A 1 170 ? -7.615 13.270 31.324 1.00 48.88 170 GLU 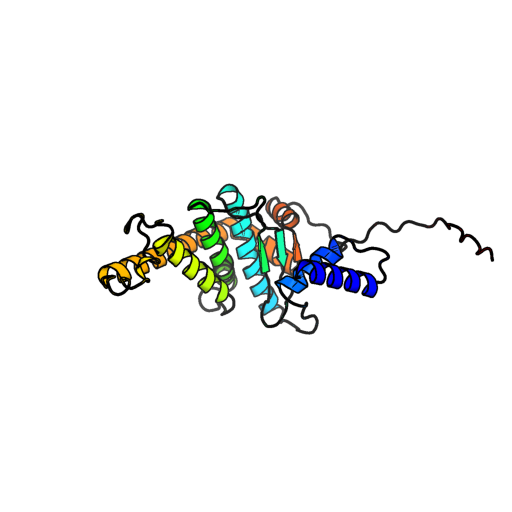A C 1
ATOM 1280 O O . GLU A 1 170 ? -8.254 12.269 31.647 1.00 48.88 170 GLU A O 1
ATOM 1285 N N . GLY A 1 171 ? -6.563 13.157 30.506 1.00 48.66 171 GLY A N 1
ATOM 1286 C CA . GLY A 1 171 ? -6.200 11.936 29.758 1.00 48.66 171 GLY A CA 1
ATOM 1287 C C . GLY A 1 171 ? -5.643 10.804 30.598 1.00 48.66 171 GLY A C 1
ATOM 1288 O O . GLY A 1 171 ? -5.551 9.658 30.159 1.00 48.66 171 GLY A O 1
ATOM 1289 N N . ALA A 1 172 ? -5.349 11.100 31.859 1.00 54.03 172 ALA A N 1
ATOM 1290 C CA . ALA A 1 172 ? -4.993 10.102 32.850 1.00 54.03 172 ALA A CA 1
ATOM 1291 C C . ALA A 1 172 ? -6.178 9.197 33.258 1.00 54.03 172 ALA A C 1
ATOM 1293 O O . ALA A 1 172 ? -5.960 8.217 33.967 1.00 54.03 172 ALA A O 1
ATOM 1294 N N . PHE A 1 173 ? -7.414 9.477 32.816 1.00 58.72 173 PHE A N 1
ATOM 1295 C CA . PHE A 1 173 ? -8.616 8.761 33.268 1.00 58.72 173 PHE A CA 1
ATOM 1296 C C . PHE A 1 173 ? -9.172 7.717 32.288 1.00 58.72 173 PHE A C 1
ATOM 1298 O O . PHE A 1 173 ? -10.283 7.218 32.481 1.00 58.72 173 PHE A O 1
ATOM 1305 N N . MET A 1 174 ? -8.418 7.307 31.263 1.00 74.88 174 MET A N 1
ATOM 1306 C CA . MET A 1 174 ? -8.792 6.098 30.525 1.00 74.88 174 MET A CA 1
ATOM 1307 C C . MET A 1 174 ? -8.562 4.856 31.388 1.00 74.88 174 MET A C 1
ATOM 1309 O O . MET A 1 174 ? -7.421 4.497 31.688 1.00 74.88 174 MET A O 1
ATOM 1313 N N . SER A 1 175 ? -9.652 4.166 31.733 1.00 84.94 175 SER A N 1
ATOM 1314 C CA . SER A 1 175 ? -9.569 2.866 32.401 1.00 84.94 175 SER A CA 1
ATOM 1315 C C . SER A 1 175 ? -8.772 1.870 31.555 1.00 84.94 175 SER A C 1
ATOM 1317 O O . SER A 1 175 ? -8.841 1.897 30.321 1.00 84.94 175 SER A O 1
ATOM 1319 N N . ASP A 1 176 ? -8.060 0.952 32.205 1.00 87.31 176 ASP A N 1
ATOM 1320 C CA . ASP A 1 176 ? -7.322 -0.096 31.493 1.00 87.31 176 ASP A CA 1
ATOM 1321 C C . ASP A 1 176 ? -8.261 -0.968 30.649 1.00 87.31 176 ASP A C 1
ATOM 1323 O O . ASP A 1 176 ? -7.918 -1.342 29.532 1.00 87.31 176 ASP A O 1
ATOM 1327 N N . ALA A 1 177 ? -9.507 -1.163 31.096 1.00 88.75 177 ALA A N 1
ATOM 1328 C CA . ALA A 1 177 ? -10.541 -1.822 30.303 1.00 88.75 177 ALA A CA 1
ATOM 1329 C C . ALA A 1 177 ? -10.836 -1.089 28.979 1.00 88.75 177 ALA A C 1
ATOM 1331 O O . ALA A 1 177 ? -11.052 -1.734 27.953 1.00 88.75 177 ALA A O 1
ATOM 1332 N N . THR A 1 178 ? -10.834 0.248 28.969 1.00 87.56 178 THR A N 1
ATOM 1333 C CA . THR A 1 178 ? -11.006 1.038 27.738 1.00 87.56 178 THR A CA 1
ATOM 1334 C C . THR A 1 178 ? -9.779 0.921 26.837 1.00 87.56 178 THR A C 1
ATOM 1336 O O . THR A 1 178 ? -9.938 0.725 25.634 1.00 87.56 178 THR A O 1
ATOM 1339 N N . LYS A 1 179 ? -8.563 0.985 27.399 1.00 89.12 179 LYS A N 1
ATOM 1340 C CA . LYS A 1 179 ? -7.314 0.811 26.634 1.00 89.12 179 LYS A CA 1
ATOM 1341 C C . LYS A 1 179 ? -7.278 -0.548 25.936 1.00 89.12 179 LYS A C 1
ATOM 1343 O O . LYS A 1 179 ? -7.102 -0.591 24.723 1.00 89.12 179 LYS A O 1
ATOM 1348 N N . SER A 1 180 ? -7.565 -1.629 26.665 1.00 91.25 180 SER A N 1
ATOM 1349 C CA . SER A 1 180 ? -7.617 -2.979 26.094 1.00 91.25 180 SER A CA 1
ATOM 1350 C C . SER A 1 180 ? -8.679 -3.112 25.000 1.00 91.25 180 SER A C 1
ATOM 1352 O O . SER A 1 180 ? -8.441 -3.774 23.994 1.00 91.25 180 SER A O 1
ATOM 1354 N N . LYS A 1 181 ? -9.839 -2.453 25.143 1.00 91.31 181 LYS A N 1
ATOM 1355 C CA . LYS A 1 181 ? -10.860 -2.418 24.080 1.00 91.31 181 LYS A CA 1
ATOM 1356 C C . LYS A 1 181 ? -10.380 -1.681 22.829 1.00 91.31 181 LYS A C 1
ATOM 1358 O O . LYS A 1 181 ? -10.653 -2.141 21.725 1.00 91.31 181 LYS A O 1
ATOM 1363 N N . ILE A 1 182 ? -9.673 -0.559 22.985 1.00 91.19 182 ILE A N 1
ATOM 1364 C CA . ILE A 1 182 ? -9.094 0.178 21.852 1.00 91.19 182 ILE A CA 1
ATOM 1365 C C . ILE A 1 182 ? -8.067 -0.688 21.129 1.00 91.19 182 ILE A C 1
ATOM 1367 O O . ILE A 1 182 ? -8.131 -0.805 19.908 1.00 91.19 182 ILE A O 1
ATOM 1371 N N . GLU A 1 183 ? -7.152 -1.320 21.862 1.00 91.94 183 GLU A N 1
ATOM 1372 C CA . GLU A 1 183 ? -6.142 -2.208 21.278 1.00 91.94 183 GLU A CA 1
ATOM 1373 C C . GLU A 1 183 ? -6.779 -3.383 20.532 1.00 91.94 183 GLU A C 1
ATOM 1375 O O . GLU A 1 183 ? -6.406 -3.650 19.390 1.00 91.94 183 GLU A O 1
ATOM 1380 N N . ALA A 1 184 ? -7.797 -4.020 21.121 1.00 94.69 184 ALA A N 1
ATOM 1381 C CA . ALA A 1 184 ? -8.536 -5.102 20.478 1.00 94.69 184 ALA A CA 1
ATOM 1382 C C . ALA A 1 184 ? -9.220 -4.651 19.175 1.00 94.69 184 ALA A C 1
ATOM 1384 O O . ALA A 1 184 ? -9.185 -5.372 18.180 1.00 94.69 184 ALA A O 1
ATOM 1385 N N . GLU A 1 185 ? -9.807 -3.452 19.141 1.00 94.62 185 GLU A N 1
ATOM 1386 C CA . GLU A 1 185 ? -10.438 -2.924 17.926 1.00 94.62 185 GLU A CA 1
ATOM 1387 C C . GLU A 1 185 ? -9.426 -2.530 16.848 1.00 94.62 185 GLU A C 1
ATOM 1389 O O . GLU A 1 185 ? -9.678 -2.758 15.664 1.00 94.62 185 GLU A O 1
ATOM 1394 N N . VAL A 1 186 ? -8.269 -1.986 17.235 1.00 95.31 186 VAL A N 1
ATOM 1395 C CA . VAL A 1 186 ? -7.168 -1.709 16.300 1.00 95.31 186 VAL A CA 1
ATOM 1396 C C . VAL A 1 186 ? -6.676 -3.008 15.671 1.00 95.31 186 VAL A C 1
ATOM 1398 O O . VAL A 1 186 ? -6.597 -3.089 14.445 1.00 95.31 186 VAL A O 1
ATOM 1401 N N . GLN A 1 187 ? -6.416 -4.028 16.493 1.00 95.81 187 GLN A N 1
ATOM 1402 C CA . GLN A 1 187 ? -6.008 -5.352 16.032 1.00 95.81 187 GLN A CA 1
ATOM 1403 C C . GLN A 1 187 ? -7.055 -5.937 15.075 1.00 95.81 187 GLN A C 1
ATOM 1405 O O . GLN A 1 187 ? -6.728 -6.301 13.949 1.00 95.81 187 GLN A O 1
ATOM 1410 N N . ARG A 1 188 ? -8.339 -5.900 15.458 1.00 96.12 188 ARG A N 1
ATOM 1411 C CA . ARG A 1 188 ? -9.447 -6.385 14.625 1.00 96.12 188 ARG A CA 1
ATOM 1412 C C . ARG A 1 188 ? -9.500 -5.690 13.262 1.00 96.12 188 ARG A C 1
ATOM 1414 O O . ARG A 1 188 ? -9.739 -6.358 12.256 1.00 96.12 188 ARG A O 1
ATOM 1421 N N . LEU A 1 189 ? -9.317 -4.367 13.204 1.00 96.12 189 LEU A N 1
ATOM 1422 C CA . LEU A 1 189 ? -9.320 -3.618 11.941 1.00 96.12 189 LEU A CA 1
ATOM 1423 C C . LEU A 1 189 ? -8.165 -4.033 11.025 1.00 96.12 189 LEU A C 1
ATOM 1425 O O . LEU A 1 189 ? -8.392 -4.233 9.831 1.00 96.12 189 LEU A O 1
ATOM 1429 N N . VAL A 1 190 ? -6.957 -4.168 11.578 1.00 96.75 190 VAL A N 1
ATOM 1430 C CA . VAL A 1 190 ? -5.766 -4.573 10.819 1.00 96.75 190 VAL A CA 1
ATOM 1431 C C . VAL A 1 190 ? -5.893 -6.022 10.345 1.00 96.75 190 VAL A C 1
ATOM 1433 O O . VAL A 1 190 ? -5.683 -6.274 9.163 1.00 96.75 190 VAL A O 1
ATOM 1436 N N . ASP A 1 191 ? -6.337 -6.944 11.201 1.00 97.06 191 ASP A N 1
ATOM 1437 C CA . ASP A 1 191 ? -6.510 -8.364 10.854 1.00 97.06 191 ASP A CA 1
ATOM 1438 C C . ASP A 1 191 ? -7.591 -8.582 9.796 1.00 97.06 191 ASP A C 1
ATOM 1440 O O . ASP A 1 191 ? -7.423 -9.389 8.878 1.00 97.06 191 ASP A O 1
ATOM 1444 N N . THR A 1 192 ? -8.696 -7.833 9.891 1.00 96.81 192 THR A N 1
ATOM 1445 C CA . THR A 1 192 ? -9.754 -7.868 8.870 1.00 96.81 192 THR A CA 1
ATOM 1446 C C . THR A 1 192 ? -9.201 -7.374 7.535 1.00 96.81 192 THR A C 1
ATOM 1448 O O . THR A 1 192 ? -9.338 -8.055 6.524 1.00 96.81 192 THR A O 1
ATOM 1451 N N . ALA A 1 193 ? -8.513 -6.225 7.528 1.00 97.12 193 ALA A N 1
ATOM 1452 C CA . ALA A 1 193 ? -7.924 -5.680 6.309 1.00 97.12 193 ALA A CA 1
ATOM 1453 C C . ALA A 1 193 ? -6.871 -6.621 5.704 1.00 97.12 193 ALA A C 1
ATOM 1455 O O . ALA A 1 193 ? -6.842 -6.793 4.486 1.00 97.12 193 ALA A O 1
ATOM 1456 N N . TYR A 1 194 ? -6.049 -7.256 6.542 1.00 97.38 194 TYR A N 1
ATOM 1457 C CA . TYR A 1 194 ? -5.063 -8.245 6.122 1.00 97.38 194 TYR A CA 1
ATOM 1458 C C . TYR A 1 194 ? -5.743 -9.453 5.461 1.00 97.38 194 TYR A C 1
ATOM 1460 O O . TYR A 1 194 ? -5.381 -9.841 4.352 1.00 97.38 194 TYR A O 1
ATOM 1468 N N . THR A 1 195 ? -6.761 -10.019 6.114 1.00 97.88 195 THR A N 1
ATOM 1469 C CA . THR A 1 195 ? -7.501 -11.190 5.616 1.00 97.88 195 THR A CA 1
ATOM 1470 C C . THR A 1 195 ? -8.187 -10.887 4.287 1.00 97.88 195 THR A C 1
ATOM 1472 O O . THR A 1 195 ? -8.010 -11.629 3.319 1.00 97.88 195 THR A O 1
ATOM 1475 N N . ASP A 1 196 ? -8.897 -9.760 4.208 1.00 97.38 196 ASP A N 1
ATOM 1476 C CA . ASP A 1 196 ? -9.608 -9.346 3.000 1.00 97.38 196 ASP A CA 1
ATOM 1477 C C . ASP A 1 196 ? -8.632 -9.073 1.841 1.00 97.38 196 ASP A C 1
ATOM 1479 O O . ASP A 1 196 ? -8.879 -9.472 0.702 1.00 97.38 196 ASP A O 1
ATOM 1483 N N . ALA A 1 197 ? -7.501 -8.409 2.113 1.00 97.38 197 ALA A N 1
ATOM 1484 C CA . ALA A 1 197 ? -6.469 -8.154 1.106 1.00 97.38 197 ALA A CA 1
ATOM 1485 C C . ALA A 1 197 ? -5.781 -9.449 0.642 1.00 97.38 197 ALA A C 1
ATOM 1487 O O . ALA A 1 197 ? -5.494 -9.601 -0.546 1.00 97.38 197 ALA A O 1
ATOM 1488 N N . LYS A 1 198 ? -5.564 -10.410 1.548 1.00 97.50 198 LYS A N 1
ATOM 1489 C CA . LYS A 1 198 ? -4.993 -11.725 1.226 1.00 97.50 198 LYS A CA 1
ATOM 1490 C C . LYS A 1 198 ? -5.910 -12.543 0.342 1.00 97.50 198 LYS A C 1
ATOM 1492 O O . LYS A 1 198 ? -5.434 -13.116 -0.639 1.00 97.50 198 LYS A O 1
ATOM 1497 N N . GLN A 1 199 ? -7.206 -12.552 0.633 1.00 97.62 199 GLN A N 1
ATOM 1498 C CA . GLN A 1 199 ? -8.187 -13.168 -0.252 1.00 97.62 199 GLN A CA 1
ATOM 1499 C C . GLN A 1 199 ? -8.147 -12.516 -1.641 1.00 97.62 199 GLN A C 1
ATOM 1501 O O . GLN A 1 199 ? -7.983 -13.217 -2.637 1.00 97.62 199 GLN A O 1
ATOM 1506 N N . LEU A 1 200 ? -8.184 -11.180 -1.697 1.00 96.81 200 LEU A N 1
ATOM 1507 C CA . LEU A 1 200 ? -8.181 -10.428 -2.952 1.00 96.81 200 LEU A CA 1
ATOM 1508 C C . LEU A 1 200 ? -6.943 -10.721 -3.818 1.00 96.81 200 LEU A C 1
ATOM 1510 O O . LEU A 1 200 ? -7.074 -10.965 -5.017 1.00 96.81 200 LEU A O 1
ATOM 1514 N N . LEU A 1 201 ? -5.747 -10.730 -3.222 1.00 97.38 201 LEU A N 1
ATOM 1515 C CA . LEU A 1 201 ? -4.500 -11.030 -3.932 1.00 97.38 201 LEU A CA 1
ATOM 1516 C C . LEU A 1 201 ? -4.397 -12.501 -4.348 1.00 97.38 201 LEU A C 1
ATOM 1518 O O . LEU A 1 201 ? -3.878 -12.793 -5.424 1.00 97.38 201 LEU A O 1
ATOM 1522 N N . THR A 1 202 ? -4.911 -13.425 -3.534 1.00 96.50 202 THR A N 1
ATOM 1523 C CA . THR A 1 202 ? -4.901 -14.861 -3.853 1.00 96.50 202 THR A CA 1
ATOM 1524 C C . THR A 1 202 ? -5.832 -15.174 -5.025 1.00 96.50 202 THR A C 1
ATOM 1526 O O . THR A 1 202 ? -5.438 -15.884 -5.949 1.00 96.50 202 THR A O 1
ATOM 1529 N N . GLU A 1 203 ? -7.040 -14.605 -5.031 1.00 97.25 203 GLU A N 1
ATOM 1530 C CA . GLU A 1 203 ? -8.010 -14.755 -6.125 1.00 97.25 203 GLU A CA 1
ATOM 1531 C C . GLU A 1 203 ? -7.499 -14.151 -7.444 1.00 97.25 203 GLU A C 1
ATOM 1533 O O . GLU A 1 203 ? -7.816 -14.655 -8.519 1.00 97.25 203 GLU A O 1
ATOM 1538 N N . ASN A 1 204 ? -6.656 -13.114 -7.366 1.00 96.56 204 ASN A N 1
ATOM 1539 C CA . ASN A 1 204 ? -6.109 -12.395 -8.521 1.00 96.56 204 ASN A CA 1
ATOM 1540 C C . ASN A 1 204 ? -4.601 -12.643 -8.715 1.00 96.56 204 ASN A C 1
ATOM 1542 O O . ASN A 1 204 ? -3.879 -11.790 -9.242 1.00 96.56 204 ASN A O 1
ATOM 1546 N N . ARG A 1 205 ? -4.111 -13.829 -8.325 1.00 95.88 205 ARG A N 1
ATOM 1547 C CA . ARG A 1 205 ? -2.681 -14.182 -8.369 1.00 95.88 205 ARG A CA 1
ATOM 1548 C C . ARG A 1 205 ? -2.044 -13.988 -9.749 1.00 95.88 205 ARG A C 1
ATOM 1550 O O . ARG A 1 205 ? -0.938 -13.470 -9.845 1.00 95.88 205 ARG A O 1
ATOM 1557 N N . SER A 1 206 ? -2.743 -14.354 -10.822 1.00 95.31 206 SER A N 1
ATOM 1558 C CA . SER A 1 206 ? -2.234 -14.203 -12.193 1.00 95.31 206 SER A CA 1
ATOM 1559 C C . SER A 1 206 ? -2.010 -12.738 -12.589 1.00 95.31 206 SER A C 1
ATOM 1561 O O . SER A 1 206 ? -1.047 -12.419 -13.290 1.00 95.31 206 SER A O 1
ATOM 1563 N N . GLN A 1 207 ? -2.869 -11.829 -12.118 1.00 95.44 207 GLN A N 1
ATOM 1564 C CA . GLN A 1 207 ? -2.705 -10.392 -12.333 1.00 95.44 207 GLN A CA 1
ATOM 1565 C C . GLN A 1 207 ? -1.532 -9.845 -11.512 1.00 95.44 207 GLN A C 1
ATOM 1567 O O . GLN A 1 207 ? -0.757 -9.047 -12.038 1.00 95.44 207 GLN A O 1
ATOM 1572 N N . LEU A 1 208 ? -1.352 -10.317 -10.270 1.00 96.56 208 LEU A N 1
ATOM 1573 C CA . LEU A 1 208 ? -0.195 -9.961 -9.439 1.00 96.56 208 LEU A CA 1
ATOM 1574 C C . LEU A 1 208 ? 1.113 -10.353 -10.130 1.00 96.56 208 LEU A C 1
ATOM 1576 O O . LEU A 1 208 ? 1.994 -9.511 -10.301 1.00 96.56 208 LEU A O 1
ATOM 1580 N N . ASP A 1 209 ? 1.203 -11.602 -10.592 1.00 96.12 209 ASP A N 1
ATOM 1581 C CA . ASP A 1 209 ? 2.373 -1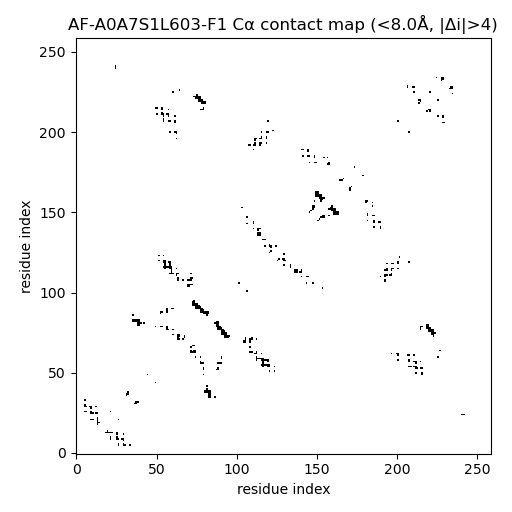2.099 -11.314 1.00 96.12 209 ASP A CA 1
ATOM 1582 C C . ASP A 1 209 ? 2.618 -11.256 -12.581 1.00 96.12 209 ASP A C 1
ATOM 1584 O O . ASP A 1 209 ? 3.750 -10.875 -12.871 1.00 96.12 209 ASP A O 1
ATOM 1588 N N . THR A 1 210 ? 1.565 -10.905 -13.327 1.00 95.44 210 THR A N 1
ATOM 1589 C CA . THR A 1 210 ? 1.673 -10.075 -14.543 1.00 95.44 210 THR A CA 1
ATOM 1590 C C . THR A 1 210 ? 2.235 -8.682 -14.246 1.00 95.44 210 THR A C 1
ATOM 1592 O O . THR A 1 210 ? 3.126 -8.206 -14.961 1.00 95.44 210 THR A O 1
ATOM 1595 N N . ILE A 1 211 ? 1.754 -8.030 -13.184 1.00 95.50 211 ILE A N 1
ATOM 1596 C CA . ILE A 1 211 ? 2.250 -6.716 -12.757 1.00 95.50 211 ILE A CA 1
ATOM 1597 C C . ILE A 1 211 ? 3.706 -6.820 -12.313 1.00 95.50 211 ILE A C 1
ATOM 1599 O O . ILE A 1 211 ? 4.528 -6.033 -12.777 1.00 95.50 211 ILE A O 1
ATOM 1603 N N . ALA A 1 212 ? 4.044 -7.800 -11.473 1.00 95.25 212 ALA A N 1
ATOM 1604 C CA . ALA A 1 212 ? 5.397 -7.966 -10.956 1.00 95.25 212 ALA A CA 1
ATOM 1605 C C . ALA A 1 212 ? 6.415 -8.221 -12.082 1.00 95.25 212 ALA A C 1
ATOM 1607 O O . ALA A 1 212 ? 7.452 -7.561 -12.139 1.00 95.25 212 ALA A O 1
ATOM 1608 N N . HIS A 1 213 ? 6.105 -9.103 -13.039 1.00 94.81 213 HIS A N 1
ATOM 1609 C CA . HIS A 1 213 ? 6.970 -9.321 -14.207 1.00 94.81 213 HIS A CA 1
ATOM 1610 C C . HIS A 1 213 ? 7.100 -8.065 -15.077 1.00 94.81 213 HIS A C 1
ATOM 1612 O O . HIS A 1 213 ? 8.179 -7.774 -15.598 1.00 94.81 213 HIS A O 1
ATOM 1618 N N . SER A 1 214 ? 6.023 -7.291 -15.214 1.00 94.31 214 SER A N 1
ATOM 1619 C CA . SER A 1 214 ? 6.059 -6.027 -15.952 1.00 94.31 214 SER A CA 1
ATOM 1620 C C . SER A 1 214 ? 6.908 -4.976 -15.231 1.00 94.31 214 SER A C 1
ATOM 1622 O O . SER A 1 214 ? 7.686 -4.282 -15.882 1.00 94.31 214 SER A O 1
ATOM 1624 N N . LEU A 1 215 ? 6.839 -4.895 -13.899 1.00 93.62 215 LEU A N 1
ATOM 1625 C CA . LEU A 1 215 ? 7.713 -4.040 -13.093 1.00 93.62 215 LEU A CA 1
ATOM 1626 C C . LEU A 1 215 ? 9.178 -4.462 -13.214 1.00 93.62 215 LEU A C 1
ATOM 1628 O O . LEU A 1 215 ? 10.034 -3.599 -13.346 1.00 93.62 215 LEU A O 1
ATOM 1632 N N . LEU A 1 216 ? 9.485 -5.759 -13.263 1.00 92.50 216 LEU A N 1
ATOM 1633 C CA . LEU A 1 216 ? 10.855 -6.226 -13.506 1.00 92.50 216 LEU A CA 1
ATOM 1634 C C . LEU A 1 216 ? 11.380 -5.830 -14.891 1.00 92.50 216 LEU A C 1
ATOM 1636 O O . LEU A 1 216 ? 12.558 -5.503 -15.027 1.00 92.50 216 LEU A O 1
ATOM 1640 N N . LYS A 1 217 ? 10.510 -5.829 -15.908 1.00 91.62 217 LYS A N 1
ATOM 1641 C CA . LYS A 1 217 ? 10.872 -5.475 -17.287 1.00 91.62 217 LYS A CA 1
ATOM 1642 C C . LYS A 1 217 ? 11.023 -3.966 -17.504 1.00 91.62 217 LYS A C 1
ATOM 1644 O O . LYS A 1 217 ? 11.928 -3.550 -18.221 1.00 91.62 217 LYS A O 1
ATOM 1649 N N . TYR A 1 218 ? 10.111 -3.166 -16.954 1.00 90.56 218 TYR A N 1
ATOM 1650 C CA . TYR A 1 218 ? 10.011 -1.730 -17.242 1.00 90.56 218 TYR A CA 1
ATOM 1651 C C . TYR A 1 218 ? 10.478 -0.832 -16.092 1.00 90.56 218 TYR A C 1
ATOM 1653 O O . TYR A 1 218 ? 10.630 0.369 -16.297 1.00 90.56 218 TYR A O 1
ATOM 1661 N N . GLU A 1 219 ? 10.690 -1.392 -14.900 1.00 90.38 219 GLU A N 1
ATOM 1662 C CA . GLU A 1 219 ? 11.099 -0.746 -13.639 1.00 90.38 219 GLU A CA 1
ATOM 1663 C C . GLU A 1 219 ? 10.119 0.287 -13.070 1.00 90.38 219 GLU A C 1
ATOM 1665 O O . GLU A 1 219 ? 10.071 0.508 -11.862 1.00 90.38 219 GLU A O 1
ATOM 1670 N N . THR A 1 220 ? 9.325 0.929 -13.921 1.00 91.00 220 THR A N 1
ATOM 1671 C CA . THR A 1 220 ? 8.298 1.905 -13.567 1.00 91.00 220 THR A CA 1
ATOM 1672 C C . THR A 1 220 ? 7.101 1.750 -14.497 1.00 91.00 220 THR A C 1
ATOM 1674 O O . THR A 1 220 ? 7.259 1.673 -15.715 1.00 91.00 220 THR A O 1
ATOM 1677 N N . LEU A 1 221 ? 5.901 1.742 -13.921 1.00 92.62 221 LEU A N 1
ATOM 1678 C CA . LEU A 1 221 ? 4.630 1.686 -14.634 1.00 92.62 221 LEU A CA 1
ATOM 1679 C C . LEU A 1 221 ? 3.711 2.819 -14.169 1.00 92.62 221 LEU A C 1
ATOM 1681 O O . LEU A 1 221 ? 3.623 3.109 -12.976 1.00 92.62 221 LEU A O 1
ATOM 1685 N N . SER A 1 222 ? 3.002 3.455 -15.098 1.00 93.19 222 SER A N 1
ATOM 1686 C CA . SER A 1 222 ? 1.938 4.413 -14.795 1.00 93.19 222 SER A CA 1
ATOM 1687 C C . SER A 1 222 ? 0.637 3.703 -14.414 1.00 93.19 222 SER A C 1
ATOM 1689 O O . SER A 1 222 ? 0.418 2.537 -14.749 1.00 93.19 222 SER A O 1
ATOM 1691 N N . GLY A 1 223 ? -0.269 4.430 -13.761 1.00 90.81 223 GLY A N 1
ATOM 1692 C CA . GLY A 1 223 ? -1.612 3.946 -13.437 1.00 90.81 223 GLY A CA 1
ATOM 1693 C C . GLY A 1 223 ? -2.371 3.405 -14.648 1.00 90.81 223 GLY A C 1
ATOM 1694 O O . GLY A 1 223 ? -2.966 2.332 -14.580 1.00 90.81 223 GLY A O 1
ATOM 1695 N N . ASP A 1 224 ? -2.293 4.101 -15.784 1.00 90.88 224 ASP A N 1
ATOM 1696 C CA . ASP A 1 224 ? -2.964 3.683 -17.019 1.00 90.88 224 ASP A CA 1
ATOM 1697 C C . ASP A 1 224 ? -2.373 2.391 -17.593 1.00 90.88 224 ASP A C 1
ATOM 1699 O O . ASP A 1 224 ? -3.116 1.528 -18.064 1.00 90.88 224 ASP A O 1
ATOM 1703 N N . GLN A 1 225 ? -1.049 2.227 -17.512 1.00 91.94 225 GLN A N 1
ATOM 1704 C CA . GLN A 1 225 ? -0.368 1.000 -17.931 1.00 91.94 225 GLN A CA 1
ATOM 1705 C C . GLN A 1 225 ? -0.748 -0.175 -17.031 1.00 91.94 225 GLN A C 1
ATOM 1707 O O . GLN A 1 225 ? -1.036 -1.258 -17.533 1.00 91.94 225 GLN A O 1
ATOM 1712 N N . LEU A 1 226 ? -0.812 0.037 -15.715 1.00 92.62 226 LEU A N 1
ATOM 1713 C CA . LEU A 1 226 ? -1.269 -0.991 -14.783 1.00 92.62 226 LEU A CA 1
ATOM 1714 C C . LEU A 1 226 ? -2.717 -1.399 -15.087 1.00 92.62 226 LEU A C 1
ATOM 1716 O O . LEU A 1 226 ? -3.009 -2.585 -15.210 1.00 92.62 226 LEU A O 1
ATOM 1720 N N . LYS A 1 227 ? -3.615 -0.433 -15.313 1.00 92.06 227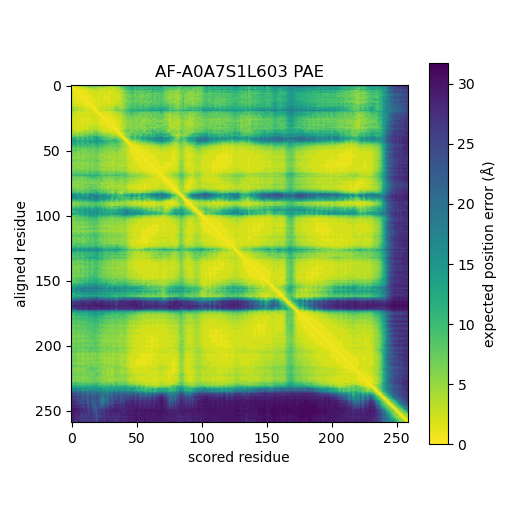 LYS A N 1
ATOM 1721 C CA . LYS A 1 227 ? -5.003 -0.712 -15.723 1.00 92.06 227 LYS A CA 1
ATOM 1722 C C . LYS A 1 227 ? -5.078 -1.472 -17.051 1.00 92.06 227 LYS A C 1
ATOM 1724 O O . LYS A 1 227 ? -5.954 -2.316 -17.207 1.00 92.06 227 LYS A O 1
ATOM 1729 N N . ALA A 1 228 ? -4.187 -1.180 -17.998 1.00 91.75 228 ALA A N 1
ATOM 1730 C CA . ALA A 1 228 ? -4.084 -1.906 -19.264 1.00 91.75 228 ALA A CA 1
ATOM 1731 C C . ALA A 1 228 ? -3.659 -3.366 -19.056 1.00 91.75 228 ALA A C 1
ATOM 1733 O O . ALA A 1 228 ? -4.318 -4.268 -19.574 1.00 91.75 228 ALA A O 1
ATOM 1734 N N . LEU A 1 229 ? -2.657 -3.609 -18.206 1.00 90.56 229 LEU A N 1
ATOM 1735 C CA . LEU A 1 229 ? -2.241 -4.963 -17.827 1.00 90.56 229 LEU A CA 1
ATOM 1736 C C . LEU A 1 229 ? -3.385 -5.766 -17.198 1.00 90.56 229 LEU A C 1
ATOM 1738 O O . LEU A 1 229 ? -3.574 -6.929 -17.543 1.00 90.56 229 LEU A O 1
ATOM 1742 N N . LEU A 1 230 ? -4.189 -5.144 -16.328 1.00 88.38 230 LEU A N 1
ATOM 1743 C CA . LEU A 1 230 ? -5.350 -5.796 -15.705 1.00 88.38 230 LEU A CA 1
ATOM 1744 C C . LEU A 1 230 ? -6.406 -6.251 -16.725 1.00 88.38 230 LEU A C 1
ATOM 1746 O O . LEU A 1 230 ? -7.094 -7.240 -16.475 1.00 88.38 230 LEU A O 1
ATOM 1750 N N . ARG A 1 231 ? -6.533 -5.546 -17.857 1.00 88.25 231 ARG A N 1
ATOM 1751 C CA . ARG A 1 231 ? -7.447 -5.903 -18.956 1.00 88.25 231 ARG A CA 1
ATOM 1752 C C . ARG A 1 231 ? -6.863 -6.933 -19.926 1.00 88.25 231 ARG A C 1
ATOM 1754 O O . ARG A 1 231 ? -7.598 -7.434 -20.770 1.00 88.25 231 ARG A O 1
ATOM 1761 N N . GLY A 1 232 ? -5.574 -7.253 -19.806 1.00 83.62 232 GLY A N 1
ATOM 1762 C CA . GLY A 1 232 ? -4.855 -8.114 -20.747 1.00 83.62 232 GLY A CA 1
ATOM 1763 C C . GLY A 1 232 ? -4.352 -7.388 -21.999 1.00 83.62 232 GLY A C 1
ATOM 1764 O O . GLY A 1 232 ? -3.969 -8.046 -22.965 1.00 83.62 232 GLY A O 1
ATOM 1765 N N . ASP A 1 233 ? -4.336 -6.053 -21.996 1.00 82.06 233 ASP A N 1
ATOM 1766 C CA . ASP A 1 233 ? -3.813 -5.268 -23.113 1.00 82.06 233 ASP A CA 1
ATOM 1767 C C . ASP A 1 233 ? -2.269 -5.349 -23.130 1.00 82.06 233 ASP A C 1
ATOM 1769 O O . ASP A 1 233 ? -1.629 -5.166 -22.086 1.00 82.06 233 ASP A O 1
ATOM 1773 N N . PRO A 1 234 ? -1.627 -5.587 -24.290 1.00 72.12 234 PRO A N 1
ATOM 1774 C CA . PRO A 1 234 ? -0.173 -5.611 -24.373 1.00 72.12 234 PRO A CA 1
ATOM 1775 C C . PRO A 1 234 ? 0.413 -4.211 -24.150 1.00 72.12 234 PRO A C 1
ATOM 1777 O O . PRO A 1 234 ? -0.030 -3.225 -24.742 1.00 72.12 234 PRO A O 1
ATOM 1780 N N . LEU A 1 235 ? 1.465 -4.127 -23.332 1.00 75.06 235 LEU A N 1
ATOM 1781 C CA . LEU A 1 235 ? 2.256 -2.905 -23.199 1.00 75.06 235 LEU A CA 1
ATOM 1782 C C . LEU A 1 235 ? 3.237 -2.773 -24.379 1.00 75.06 235 LEU A C 1
ATOM 1784 O O . LEU A 1 235 ? 3.853 -3.771 -24.763 1.00 75.06 235 LEU A O 1
ATOM 1788 N N . PRO A 1 236 ? 3.438 -1.567 -24.945 1.00 69.00 236 PRO A N 1
ATOM 1789 C CA . PRO A 1 236 ? 4.417 -1.369 -26.008 1.00 69.00 236 PRO A CA 1
ATOM 1790 C C . PRO A 1 236 ? 5.834 -1.822 -25.605 1.00 69.00 236 PRO A C 1
ATOM 1792 O O . PRO A 1 236 ? 6.257 -1.693 -24.454 1.00 69.00 236 PRO A O 1
ATOM 1795 N N . GLU A 1 237 ? 6.600 -2.348 -26.568 1.00 54.78 237 GLU A N 1
ATOM 1796 C CA . GLU A 1 237 ? 7.939 -2.917 -26.322 1.00 54.78 237 GLU A CA 1
ATOM 1797 C C . GLU A 1 237 ? 8.990 -1.887 -25.883 1.00 54.78 237 GLU A C 1
ATOM 1799 O O . GLU A 1 237 ? 9.973 -2.240 -25.234 1.00 54.78 237 GLU A O 1
ATOM 1804 N N . ARG A 1 238 ? 8.772 -0.604 -26.185 1.00 46.47 238 ARG A N 1
ATOM 1805 C CA . ARG A 1 238 ? 9.586 0.511 -25.702 1.00 46.47 238 ARG A CA 1
ATOM 1806 C C . ARG A 1 238 ? 8.687 1.662 -25.299 1.00 46.47 238 ARG A C 1
ATOM 1808 O O . ARG A 1 238 ? 8.054 2.288 -26.144 1.00 46.47 238 ARG A O 1
ATOM 1815 N N . PHE A 1 239 ? 8.720 2.004 -24.020 1.00 48.31 239 PHE A N 1
ATOM 1816 C CA . PHE A 1 239 ? 8.323 3.332 -23.597 1.00 48.31 239 PHE A CA 1
ATOM 1817 C C . PHE A 1 239 ? 9.531 4.236 -23.793 1.00 48.31 239 PHE A C 1
ATOM 1819 O O . PHE A 1 239 ? 10.513 4.147 -23.060 1.00 48.31 239 PHE A O 1
ATOM 1826 N N . SER A 1 240 ? 9.482 5.102 -24.809 1.00 37.62 240 SER A N 1
ATOM 1827 C CA . SER A 1 240 ? 10.311 6.297 -24.735 1.00 37.62 240 SER A CA 1
ATOM 1828 C C . SER A 1 240 ? 9.856 7.021 -23.474 1.00 37.62 240 SER A C 1
ATOM 1830 O O . SER A 1 240 ? 8.670 7.338 -23.335 1.00 37.62 240 SER A O 1
ATOM 1832 N N . THR A 1 241 ? 10.767 7.276 -22.554 1.00 39.03 241 THR A N 1
ATOM 1833 C CA . 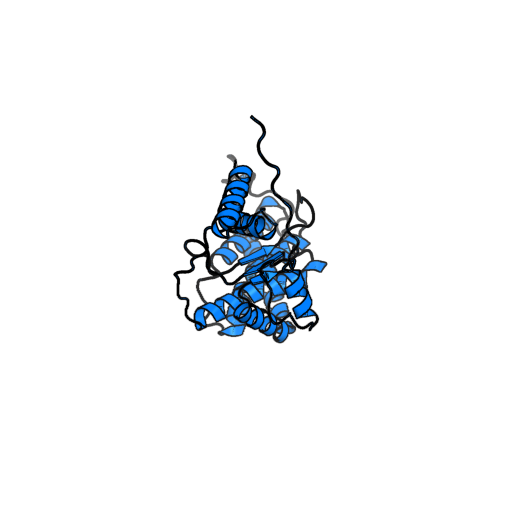THR A 1 241 ? 10.605 8.365 -21.605 1.00 39.03 241 THR A CA 1
ATOM 1834 C C . THR A 1 241 ? 10.516 9.659 -22.423 1.00 39.03 241 THR A C 1
ATOM 1836 O O . THR A 1 241 ? 11.520 10.294 -22.713 1.00 39.03 241 THR A O 1
ATOM 1839 N N . GLY A 1 242 ? 9.313 9.991 -22.903 1.00 39.66 242 GLY A N 1
ATOM 1840 C CA . GLY A 1 242 ? 8.989 11.223 -23.627 1.00 39.66 242 GLY A CA 1
ATOM 1841 C C . GLY A 1 242 ? 10.022 11.685 -24.664 1.00 39.66 242 GLY A C 1
ATOM 1842 O O . GLY A 1 242 ? 10.523 12.804 -24.553 1.00 39.66 242 GLY A O 1
ATOM 1843 N N . ALA A 1 243 ? 10.332 10.874 -25.676 1.00 34.50 243 ALA A N 1
ATOM 1844 C CA . ALA A 1 243 ? 10.971 11.379 -26.887 1.00 34.50 243 ALA A CA 1
ATOM 1845 C C . ALA A 1 243 ? 9.868 11.839 -27.850 1.00 34.50 243 ALA A C 1
ATOM 1847 O O . ALA A 1 243 ? 9.131 11.028 -28.408 1.00 34.50 243 ALA A O 1
ATOM 1848 N N . SER A 1 244 ? 9.727 13.157 -28.011 1.00 34.69 244 SER A N 1
ATOM 1849 C CA . SER A 1 244 ? 8.933 13.730 -29.105 1.00 34.69 244 SER A CA 1
ATOM 1850 C C . SER A 1 244 ? 9.495 13.289 -30.465 1.00 34.69 244 SER A C 1
ATOM 1852 O O . SER A 1 244 ? 10.679 12.948 -30.548 1.00 34.69 244 SER A O 1
ATOM 1854 N N . PRO A 1 245 ? 8.677 13.298 -31.534 1.00 34.25 245 PRO A N 1
ATOM 1855 C CA . PRO A 1 245 ? 9.109 12.868 -32.854 1.00 34.25 245 PRO A CA 1
ATOM 1856 C C . PRO A 1 245 ? 10.263 13.754 -33.315 1.00 34.25 245 PRO A C 1
ATOM 1858 O O . PRO A 1 245 ? 10.202 14.977 -33.189 1.00 34.25 245 PRO A O 1
ATOM 1861 N N . SER A 1 246 ? 11.306 13.136 -33.861 1.00 34.19 246 SER A N 1
ATOM 1862 C CA . SER A 1 246 ? 12.343 13.830 -34.612 1.00 34.19 246 SER A CA 1
ATOM 1863 C C . SER A 1 246 ? 11.687 14.644 -35.729 1.00 34.19 246 SER A C 1
ATOM 1865 O O . SER A 1 246 ? 11.229 14.080 -36.723 1.00 34.19 246 SER A O 1
ATOM 1867 N N . THR A 1 247 ? 11.615 15.963 -35.563 1.00 33.78 247 THR A N 1
ATOM 1868 C CA . THR A 1 247 ? 11.318 16.870 -36.668 1.00 33.78 247 THR A CA 1
ATOM 1869 C C . THR A 1 247 ? 12.547 16.909 -37.560 1.00 33.78 247 THR A C 1
ATOM 1871 O O . THR A 1 247 ? 13.559 17.523 -37.214 1.00 33.78 247 THR A O 1
ATOM 1874 N N . ASP A 1 248 ? 12.451 16.198 -38.677 1.00 34.88 248 ASP A N 1
ATOM 1875 C CA . ASP A 1 248 ? 13.346 16.345 -39.813 1.00 34.88 248 ASP A CA 1
ATOM 1876 C C . ASP A 1 248 ? 13.318 17.801 -40.322 1.00 34.88 248 ASP A C 1
ATOM 1878 O O . ASP A 1 248 ? 12.339 18.532 -40.141 1.00 34.88 248 ASP A O 1
ATOM 1882 N N . GLY A 1 249 ? 14.451 18.244 -40.855 1.00 40.69 249 GLY A N 1
ATOM 1883 C CA . GLY A 1 249 ? 14.876 19.638 -40.862 1.00 40.69 249 GLY A CA 1
ATOM 1884 C C . GLY A 1 249 ? 14.002 20.637 -41.630 1.00 40.69 249 GLY A C 1
ATOM 1885 O O . GLY A 1 249 ? 13.546 20.403 -42.743 1.00 40.69 249 GLY A O 1
ATOM 1886 N N . SER A 1 250 ? 13.933 21.852 -41.086 1.00 32.28 250 SER A N 1
ATOM 1887 C CA . SER A 1 250 ? 13.836 23.070 -41.889 1.00 32.28 250 SER A CA 1
ATOM 1888 C C . SER A 1 250 ? 14.670 24.166 -41.232 1.00 32.28 250 SER A C 1
ATOM 1890 O O . SER A 1 250 ? 14.418 24.580 -40.102 1.00 32.28 250 SER A O 1
ATOM 1892 N N . LYS A 1 251 ? 15.711 24.601 -41.948 1.00 41.66 251 LYS A N 1
ATOM 1893 C CA . LYS A 1 251 ? 16.583 25.724 -41.591 1.00 41.66 251 LYS A CA 1
ATOM 1894 C C . LYS A 1 251 ? 15.741 26.993 -41.412 1.00 41.66 251 LYS A C 1
ATOM 1896 O O . LYS A 1 251 ? 15.143 27.460 -42.376 1.00 41.66 251 LYS A O 1
ATOM 1901 N N . ALA A 1 252 ? 15.770 27.592 -40.225 1.00 34.41 252 ALA A N 1
ATOM 1902 C CA . ALA A 1 252 ? 15.348 28.975 -40.022 1.00 34.41 252 ALA A CA 1
ATOM 1903 C C . ALA A 1 252 ? 16.596 29.858 -39.885 1.00 34.41 252 ALA A C 1
ATOM 1905 O O . ALA A 1 252 ? 17.473 29.597 -39.062 1.00 34.41 252 ALA A O 1
ATOM 1906 N N . ALA A 1 253 ? 16.689 30.852 -40.766 1.00 37.19 253 ALA A N 1
ATOM 1907 C CA . ALA A 1 253 ? 17.792 31.791 -40.884 1.00 37.19 253 ALA A CA 1
ATOM 1908 C C . ALA A 1 253 ? 17.927 32.690 -39.643 1.00 37.19 253 ALA A C 1
ATOM 1910 O O . ALA A 1 253 ? 16.940 33.144 -39.068 1.00 37.19 253 ALA A O 1
ATOM 1911 N N . VAL A 1 254 ? 19.176 32.964 -39.270 1.00 41.84 254 VAL A N 1
ATOM 1912 C CA . VAL A 1 254 ? 19.562 33.934 -38.241 1.00 41.84 254 VAL A CA 1
ATOM 1913 C C . VAL A 1 254 ? 19.393 35.346 -38.817 1.00 41.84 254 VAL A C 1
ATOM 1915 O O . VAL A 1 254 ? 19.952 35.595 -39.886 1.00 41.84 254 VAL A O 1
ATOM 1918 N N . PRO A 1 255 ? 18.684 36.287 -38.164 1.00 41.44 255 PRO A N 1
ATOM 1919 C CA . PRO A 1 255 ? 18.762 37.682 -38.557 1.00 41.44 255 PRO A CA 1
ATOM 1920 C C . PRO A 1 255 ? 20.029 38.322 -37.978 1.00 41.44 255 PRO A C 1
ATOM 1922 O O . PRO A 1 255 ? 20.373 38.174 -36.804 1.00 41.44 255 PRO A O 1
ATOM 1925 N N . GLU A 1 256 ? 20.725 39.006 -38.872 1.00 38.75 256 GLU A N 1
ATOM 1926 C CA . GLU A 1 256 ? 21.947 39.772 -38.684 1.00 38.75 256 GLU A CA 1
ATOM 1927 C C . GLU A 1 256 ? 21.733 40.945 -37.711 1.00 38.75 256 GLU A C 1
ATOM 1929 O O . GLU A 1 256 ? 20.707 41.627 -37.739 1.00 38.75 256 GLU A O 1
ATOM 1934 N N . ARG A 1 257 ? 22.711 41.173 -36.824 1.00 42.81 257 ARG A N 1
ATOM 1935 C CA . ARG A 1 257 ? 22.761 42.345 -35.940 1.00 42.81 257 ARG A CA 1
ATOM 1936 C C . ARG A 1 257 ? 22.992 43.603 -36.779 1.00 42.81 257 ARG A C 1
ATOM 1938 O O . ARG A 1 257 ? 23.998 43.678 -37.476 1.00 42.81 257 ARG A O 1
ATOM 1945 N N . ALA A 1 258 ? 22.131 44.606 -36.627 1.00 40.09 258 ALA A N 1
ATOM 1946 C CA . ALA A 1 258 ? 22.447 45.980 -37.004 1.00 40.09 258 ALA A CA 1
ATOM 1947 C C . ALA A 1 258 ? 22.984 46.748 -35.782 1.00 40.09 258 ALA A C 1
ATOM 1949 O O . ALA A 1 258 ? 22.577 46.473 -34.652 1.00 40.09 258 ALA A O 1
ATOM 1950 N N . ALA A 1 259 ? 23.946 47.626 -36.070 1.00 44.19 259 ALA A N 1
ATOM 1951 C CA . ALA A 1 259 ? 24.798 48.401 -35.169 1.00 44.19 259 ALA A CA 1
ATOM 1952 C C . ALA A 1 259 ? 24.063 49.330 -34.192 1.00 44.19 259 ALA A C 1
ATOM 1954 O O . ALA A 1 259 ? 22.952 49.795 -34.530 1.00 44.19 259 ALA A O 1
#